Protein AF-A0A950ICZ6-F1 (afdb_monomer)

Mean predicted aligned error: 14.08 Å

Structure (mmCIF, N/CA/C/O backbone):
data_AF-A0A950ICZ6-F1
#
_entry.id   AF-A0A950ICZ6-F1
#
loop_
_atom_site.group_PDB
_atom_site.id
_atom_site.type_symbol
_atom_site.label_atom_id
_atom_site.label_alt_id
_atom_site.label_comp_id
_atom_site.label_asym_id
_atom_site.label_entity_id
_atom_site.label_seq_id
_atom_site.pdbx_PDB_ins_code
_atom_site.Cartn_x
_atom_site.Cartn_y
_atom_site.Cartn_z
_atom_site.occupancy
_atom_site.B_iso_or_equiv
_atom_site.auth_seq_id
_atom_site.auth_comp_id
_atom_site.auth_asym_id
_atom_site.auth_atom_id
_atom_site.pdbx_PDB_model_num
ATOM 1 N N . MET A 1 1 ? 61.755 -17.521 -19.109 1.00 40.50 1 MET A N 1
ATOM 2 C CA . MET A 1 1 ? 62.466 -16.240 -18.912 1.00 40.50 1 MET A CA 1
ATOM 3 C C . MET A 1 1 ? 62.214 -15.361 -20.128 1.00 40.50 1 MET A C 1
ATOM 5 O O . MET A 1 1 ? 62.047 -15.915 -21.206 1.00 40.50 1 MET A O 1
ATOM 9 N N . THR A 1 2 ? 62.224 -14.041 -19.906 1.00 27.28 2 THR A N 1
ATOM 10 C CA . THR A 1 2 ? 62.319 -12.937 -20.892 1.00 27.28 2 THR A CA 1
ATOM 11 C C . THR A 1 2 ? 61.016 -12.229 -21.332 1.00 27.28 2 THR A C 1
ATOM 13 O O . THR A 1 2 ? 60.409 -12.569 -22.336 1.00 27.28 2 THR A O 1
ATOM 16 N N . ALA A 1 3 ? 60.669 -11.211 -20.526 1.00 26.31 3 ALA A N 1
ATOM 17 C CA . ALA A 1 3 ? 60.464 -9.779 -20.836 1.00 26.31 3 ALA A CA 1
ATOM 18 C C . ALA A 1 3 ? 59.246 -9.217 -21.616 1.00 26.31 3 ALA A C 1
ATOM 20 O O . ALA A 1 3 ? 58.822 -9.707 -22.655 1.00 26.31 3 ALA A O 1
ATOM 21 N N . CYS A 1 4 ? 58.786 -8.081 -21.065 1.00 35.69 4 CYS A N 1
ATOM 22 C CA . CYS A 1 4 ? 57.786 -7.106 -21.506 1.00 35.69 4 CYS A CA 1
ATOM 23 C C . CYS A 1 4 ? 58.137 -6.313 -22.782 1.00 35.69 4 CYS A C 1
ATOM 25 O O . CYS A 1 4 ? 59.311 -6.054 -23.038 1.00 35.69 4 CYS A O 1
ATOM 27 N N . ASN A 1 5 ? 57.078 -5.840 -23.461 1.00 28.62 5 ASN A N 1
ATOM 28 C CA . ASN A 1 5 ? 56.877 -4.626 -24.295 1.00 28.62 5 ASN A CA 1
ATOM 29 C C . ASN A 1 5 ? 55.895 -5.015 -25.421 1.00 28.62 5 ASN A C 1
ATOM 31 O O . ASN A 1 5 ? 56.043 -6.071 -26.016 1.00 28.62 5 ASN A O 1
ATOM 35 N N . GLY A 1 6 ? 54.823 -4.303 -25.762 1.00 29.95 6 GLY A N 1
ATOM 36 C CA . GLY A 1 6 ? 54.557 -2.870 -25.725 1.00 29.95 6 GLY A CA 1
ATOM 37 C C . GLY A 1 6 ? 53.978 -2.524 -27.102 1.00 29.95 6 GLY A C 1
ATOM 38 O O . GLY A 1 6 ? 54.728 -2.367 -28.056 1.00 29.95 6 GLY A O 1
ATOM 39 N N . GLY A 1 7 ? 52.649 -2.487 -27.227 1.00 27.69 7 GLY A N 1
ATOM 40 C CA . GLY A 1 7 ? 51.948 -2.198 -28.482 1.00 27.69 7 GLY A CA 1
ATOM 41 C C . GLY A 1 7 ? 50.763 -1.288 -28.204 1.00 27.69 7 GLY A C 1
ATOM 42 O O . GLY A 1 7 ? 49.705 -1.751 -27.787 1.00 27.69 7 GLY A O 1
ATOM 43 N N . GLY A 1 8 ? 50.980 0.018 -28.358 1.00 32.56 8 GLY A N 1
ATOM 44 C CA . GLY A 1 8 ? 49.984 1.051 -28.107 1.00 32.56 8 GLY A CA 1
ATOM 45 C C . GLY A 1 8 ? 48.820 0.966 -29.089 1.00 32.56 8 GLY A C 1
ATOM 46 O O . GLY A 1 8 ? 48.959 1.323 -30.255 1.00 32.56 8 GLY A O 1
ATOM 47 N N . ALA A 1 9 ? 47.655 0.556 -28.594 1.00 29.97 9 ALA A N 1
ATOM 48 C CA . ALA A 1 9 ? 46.389 0.945 -29.189 1.00 29.97 9 ALA A CA 1
ATOM 49 C C . ALA A 1 9 ? 46.048 2.337 -28.645 1.00 29.97 9 ALA A C 1
ATOM 51 O O . ALA A 1 9 ? 45.923 2.529 -27.435 1.00 29.97 9 ALA A O 1
ATOM 52 N N . ALA A 1 10 ? 45.975 3.318 -29.542 1.00 28.38 10 ALA A N 1
ATOM 53 C CA . ALA A 1 10 ? 45.603 4.682 -29.213 1.00 28.38 10 ALA A CA 1
ATOM 54 C C . ALA A 1 10 ? 44.275 4.699 -28.439 1.00 28.38 10 ALA A C 1
ATOM 56 O O . ALA A 1 10 ? 43.259 4.196 -28.919 1.00 28.38 10 ALA A O 1
ATOM 57 N N . ALA A 1 11 ? 44.289 5.288 -27.242 1.00 30.59 11 ALA A N 1
ATOM 58 C CA . ALA A 1 11 ? 43.067 5.641 -26.534 1.00 30.59 11 ALA A CA 1
ATOM 59 C C . ALA A 1 11 ? 42.213 6.566 -27.427 1.00 30.59 11 ALA A C 1
ATOM 61 O O . ALA A 1 11 ? 42.781 7.404 -28.139 1.00 30.59 11 ALA A O 1
ATOM 62 N N . PRO A 1 12 ? 40.872 6.453 -27.410 1.00 31.16 12 PRO A N 1
ATOM 63 C CA . PRO A 1 12 ? 40.018 7.372 -28.147 1.00 31.16 12 PRO A CA 1
ATOM 64 C C . PRO A 1 12 ? 40.286 8.799 -27.662 1.00 31.16 12 PRO A C 1
ATOM 66 O O . PRO A 1 12 ? 40.161 9.128 -26.483 1.00 31.16 12 PRO A O 1
ATOM 69 N N . ARG A 1 13 ? 40.740 9.634 -28.594 1.00 27.34 13 ARG A N 1
ATOM 70 C CA . ARG A 1 13 ? 41.146 11.017 -28.360 1.00 27.34 13 ARG A CA 1
ATOM 71 C C . ARG A 1 13 ? 39.889 11.850 -28.081 1.00 27.34 13 ARG A C 1
ATOM 73 O O . ARG A 1 13 ? 39.030 11.961 -28.951 1.00 27.34 13 ARG A O 1
ATOM 80 N N . LEU A 1 14 ? 39.781 12.416 -26.878 1.00 28.58 14 LEU A N 1
ATOM 81 C CA . LEU A 1 14 ? 38.752 13.406 -26.534 1.00 28.58 14 LEU A CA 1
ATOM 82 C C . LEU A 1 14 ? 38.870 14.624 -27.476 1.00 28.58 14 LEU A C 1
ATOM 84 O O . LEU A 1 14 ? 40.000 15.046 -27.755 1.00 28.58 14 LEU A O 1
ATOM 88 N N . PRO A 1 15 ? 37.762 15.213 -27.970 1.00 33.41 15 PRO A N 1
ATOM 89 C CA . PRO A 1 15 ? 37.828 16.447 -28.743 1.00 33.41 15 PRO A CA 1
ATOM 90 C C . PRO A 1 15 ? 38.382 17.576 -27.871 1.00 33.41 15 PRO A C 1
ATOM 92 O O . PRO A 1 15 ? 37.931 17.787 -26.746 1.00 33.41 15 PRO A O 1
ATOM 95 N N . GLY A 1 16 ? 39.391 18.273 -28.391 1.00 29.77 16 GLY A N 1
ATOM 96 C CA . GLY A 1 16 ? 40.053 19.379 -27.710 1.00 29.77 16 GLY A CA 1
ATOM 97 C C . GLY A 1 16 ? 39.127 20.573 -27.483 1.00 29.77 16 GLY A C 1
ATOM 98 O O . GLY A 1 16 ? 38.200 20.826 -28.249 1.00 29.77 16 GLY A O 1
ATOM 99 N N . THR A 1 17 ? 39.429 21.329 -26.431 1.00 35.25 17 THR A N 1
ATOM 100 C CA . THR A 1 17 ? 38.829 22.623 -26.102 1.00 35.25 17 THR A CA 1
ATOM 101 C C . THR A 1 17 ? 39.156 23.650 -27.191 1.00 35.25 17 THR A C 1
ATOM 103 O O . THR A 1 17 ? 40.170 24.344 -27.121 1.00 35.25 17 THR A O 1
ATOM 106 N N . GLY A 1 18 ? 38.319 23.710 -28.226 1.00 30.41 18 GLY A N 1
ATOM 107 C CA . GLY A 1 18 ? 38.327 24.756 -29.243 1.00 30.41 18 GLY A CA 1
ATOM 108 C C . GLY A 1 18 ? 37.413 25.909 -28.836 1.00 30.41 18 GLY A C 1
ATOM 109 O O . GLY A 1 18 ? 36.225 25.722 -28.591 1.00 30.41 18 GLY A O 1
ATOM 110 N N . THR A 1 19 ? 37.977 27.107 -28.756 1.00 34.28 19 THR A N 1
ATOM 111 C CA . THR A 1 19 ? 37.263 28.377 -28.617 1.00 34.28 19 THR A CA 1
ATOM 112 C C . THR A 1 19 ? 36.391 28.651 -29.846 1.00 34.28 19 THR A C 1
ATOM 114 O O . THR A 1 19 ? 36.896 28.669 -30.963 1.00 34.28 19 THR A O 1
ATOM 117 N N . GLY A 1 20 ? 35.100 28.929 -29.628 1.00 36.50 20 GLY A N 1
ATOM 118 C CA . GLY A 1 20 ? 34.202 29.509 -30.636 1.00 36.50 20 GLY A CA 1
ATOM 119 C C . GLY A 1 20 ? 33.550 28.509 -31.596 1.00 36.50 20 GLY A C 1
ATOM 120 O O . GLY A 1 20 ? 33.914 28.421 -32.761 1.00 36.50 20 GLY A O 1
ATOM 121 N N . GLY A 1 21 ? 32.527 27.805 -31.124 1.00 26.53 21 GLY A N 1
ATOM 122 C CA . GLY A 1 21 ? 31.614 27.006 -31.940 1.00 26.53 21 GLY A CA 1
ATOM 123 C C . GLY A 1 21 ? 30.581 26.389 -31.012 1.00 26.53 21 GLY A C 1
ATOM 124 O O . GLY A 1 21 ? 30.960 25.868 -29.967 1.00 26.53 21 GLY A O 1
ATOM 125 N N . GLY A 1 22 ? 29.289 26.536 -31.317 1.00 30.69 22 GLY A N 1
ATOM 126 C CA . GLY A 1 22 ? 28.206 26.089 -30.440 1.00 30.69 22 GLY A CA 1
ATOM 127 C C . GLY A 1 22 ? 28.462 24.673 -29.931 1.00 30.69 22 GLY A C 1
ATOM 128 O O . GLY A 1 22 ? 28.677 23.764 -30.728 1.00 30.69 22 GLY A O 1
ATOM 129 N N . GLN A 1 23 ? 28.472 24.503 -28.607 1.00 33.72 23 GLN A N 1
ATOM 130 C CA . GLN A 1 23 ? 28.563 23.193 -27.972 1.00 33.72 23 GLN A CA 1
ATOM 131 C C . GLN A 1 23 ? 27.356 22.375 -28.448 1.00 33.72 23 GLN A C 1
ATOM 133 O O . GLN A 1 23 ? 26.246 22.510 -27.938 1.00 33.72 23 GLN A O 1
ATOM 138 N N . THR A 1 24 ? 27.532 21.564 -29.489 1.00 38.81 24 THR A N 1
ATOM 139 C CA . THR A 1 24 ? 26.578 20.515 -29.834 1.00 38.81 24 THR A CA 1
ATOM 140 C C . THR A 1 24 ? 26.679 19.487 -28.731 1.00 38.81 24 THR A C 1
ATOM 142 O O . THR A 1 24 ? 27.574 18.643 -28.746 1.00 38.81 24 THR A O 1
ATOM 145 N N . VAL A 1 25 ? 25.797 19.587 -27.740 1.00 43.31 25 VAL A N 1
ATOM 146 C CA . VAL A 1 25 ? 25.669 18.534 -26.744 1.00 43.31 25 VAL A CA 1
ATOM 147 C C . VAL A 1 25 ? 25.162 17.294 -27.475 1.00 43.31 25 VAL A C 1
ATOM 149 O O . VAL A 1 25 ? 24.008 17.227 -27.892 1.00 43.31 25 VAL A O 1
ATOM 152 N N . GLN A 1 26 ? 26.072 16.357 -27.742 1.00 50.12 26 GLN A N 1
ATOM 153 C CA . GLN A 1 26 ? 25.759 15.110 -28.425 1.00 50.12 26 GLN A CA 1
ATOM 154 C C . GLN A 1 26 ? 24.941 14.230 -27.479 1.00 50.12 26 GLN A C 1
ATOM 156 O O . GLN A 1 26 ? 25.445 13.777 -26.453 1.00 50.12 26 GLN A O 1
ATOM 161 N N . SER A 1 27 ? 23.684 13.967 -27.833 1.00 51.41 27 SER A N 1
ATOM 162 C CA . SER A 1 27 ? 22.921 12.859 -27.257 1.00 51.41 27 SER A CA 1
ATOM 163 C C . SER A 1 27 ? 23.631 11.547 -27.604 1.00 51.41 27 SER A C 1
ATOM 165 O O . SER A 1 27 ? 23.858 11.272 -28.785 1.00 51.41 27 SER A O 1
ATOM 167 N N . ALA A 1 28 ? 23.984 10.740 -26.606 1.00 52.97 28 ALA A N 1
ATOM 168 C CA . ALA A 1 28 ? 24.581 9.425 -26.820 1.00 52.97 28 ALA A CA 1
ATOM 169 C C . ALA A 1 28 ? 23.505 8.337 -26.714 1.00 52.97 28 ALA A C 1
ATOM 171 O O . ALA A 1 28 ? 22.651 8.382 -25.827 1.00 52.97 28 ALA A O 1
ATOM 172 N N . SER A 1 29 ? 23.541 7.344 -27.606 1.00 58.19 29 SER A N 1
ATOM 173 C CA . SER A 1 29 ? 22.692 6.159 -27.465 1.00 58.19 29 SER A CA 1
ATOM 174 C C . SER A 1 29 ? 23.114 5.364 -26.239 1.00 58.19 29 SER A C 1
ATOM 176 O O . SER A 1 29 ? 24.219 4.827 -26.192 1.00 58.19 29 SER A O 1
ATOM 178 N N . ALA A 1 30 ? 22.226 5.284 -25.251 1.00 61.88 30 ALA A N 1
ATOM 179 C CA . ALA A 1 30 ? 22.426 4.504 -24.046 1.00 61.88 30 ALA A CA 1
ATOM 180 C C . ALA A 1 30 ? 21.625 3.204 -24.149 1.00 61.88 30 ALA A C 1
ATOM 182 O O . ALA A 1 30 ? 20.424 3.195 -24.430 1.00 61.88 30 ALA A O 1
ATOM 183 N N . THR A 1 31 ? 22.308 2.082 -23.922 1.00 67.75 31 THR A N 1
ATOM 184 C CA . THR A 1 31 ? 21.640 0.795 -23.728 1.00 67.75 31 THR A CA 1
ATOM 185 C C . THR A 1 31 ? 21.294 0.658 -22.259 1.00 67.75 31 THR A C 1
ATOM 187 O O . THR A 1 31 ? 22.175 0.599 -21.405 1.00 67.75 31 THR A O 1
ATOM 190 N N . PHE A 1 32 ? 20.007 0.569 -21.970 1.00 69.75 32 PHE A N 1
ATOM 191 C CA . PHE A 1 32 ? 19.501 0.305 -20.639 1.00 69.75 32 PHE A CA 1
ATOM 192 C C . PHE A 1 32 ? 19.322 -1.182 -20.503 1.00 69.75 32 PHE A C 1
ATOM 194 O O . PHE A 1 32 ? 18.549 -1.789 -21.239 1.00 69.75 32 PHE A O 1
ATOM 201 N N . THR A 1 33 ? 20.029 -1.761 -19.549 1.00 74.00 33 THR A N 1
ATOM 202 C CA . THR A 1 33 ? 19.755 -3.117 -19.105 1.00 74.00 33 THR A CA 1
ATOM 203 C C . THR A 1 33 ? 19.210 -3.032 -17.705 1.00 74.00 33 THR A C 1
ATOM 205 O O . THR A 1 33 ? 19.808 -2.397 -16.840 1.00 74.00 33 THR A O 1
ATOM 208 N N . PHE A 1 34 ? 18.092 -3.695 -17.482 1.00 76.56 34 PHE A N 1
ATOM 209 C CA . PHE A 1 34 ? 17.514 -3.800 -16.163 1.00 76.56 34 PHE A CA 1
ATOM 210 C C . PHE A 1 34 ? 17.170 -5.248 -15.884 1.00 76.56 34 PHE A C 1
ATOM 212 O O . PHE A 1 34 ? 16.732 -5.993 -16.765 1.00 76.56 34 PHE A O 1
ATOM 219 N N . THR A 1 35 ? 17.427 -5.646 -14.648 1.00 77.88 35 THR A N 1
ATOM 220 C CA . THR A 1 35 ? 17.152 -6.983 -14.160 1.00 77.88 35 THR A CA 1
ATOM 221 C C . THR A 1 35 ? 16.212 -6.884 -12.980 1.00 77.88 35 THR A C 1
ATOM 223 O O . THR A 1 35 ? 16.317 -5.983 -12.149 1.00 77.88 35 THR A O 1
ATOM 226 N N . PHE A 1 36 ? 15.276 -7.817 -12.905 1.00 78.50 36 PHE A N 1
ATOM 227 C CA . PHE A 1 36 ? 14.426 -7.973 -11.734 1.00 78.50 36 PHE A CA 1
ATOM 228 C C . PHE A 1 36 ? 14.355 -9.443 -11.373 1.00 78.50 36 PHE A C 1
ATOM 230 O O . PHE A 1 36 ? 14.291 -10.290 -12.272 1.00 78.50 36 PHE A O 1
ATOM 237 N N . PRO A 1 37 ? 14.344 -9.773 -10.077 1.00 75.56 37 PRO A N 1
ATOM 238 C CA . PRO A 1 37 ? 14.190 -11.153 -9.682 1.00 75.56 37 PRO A CA 1
ATOM 239 C C . PRO A 1 37 ? 12.803 -11.661 -10.074 1.00 75.56 37 PRO A C 1
ATOM 241 O O . PRO A 1 37 ? 11.799 -10.959 -9.916 1.00 75.56 37 PRO A O 1
ATOM 244 N N . LYS A 1 38 ? 12.756 -12.886 -10.601 1.00 75.31 38 LYS A N 1
ATOM 245 C CA . LYS A 1 38 ? 11.507 -13.615 -10.798 1.00 75.31 38 LYS A CA 1
ATOM 246 C C . LYS A 1 38 ? 10.906 -13.886 -9.429 1.00 75.31 38 LYS A C 1
ATOM 248 O O . LYS A 1 38 ? 11.625 -14.206 -8.483 1.00 75.31 38 LYS A O 1
ATOM 253 N N . ASP A 1 39 ? 9.589 -13.797 -9.339 1.00 66.69 39 ASP A N 1
ATOM 254 C CA . ASP A 1 39 ? 8.880 -14.304 -8.172 1.00 66.69 39 ASP A CA 1
ATOM 255 C C . ASP A 1 39 ? 9.132 -15.822 -8.073 1.00 66.69 39 ASP A C 1
ATOM 257 O O . ASP A 1 39 ? 8.803 -16.575 -8.993 1.00 66.69 39 ASP A O 1
ATOM 261 N N . THR A 1 40 ? 9.801 -16.268 -7.006 1.00 57.22 40 THR A N 1
ATOM 262 C CA . THR A 1 40 ? 10.230 -17.667 -6.828 1.00 57.22 40 THR A CA 1
ATOM 263 C C . THR A 1 40 ? 9.158 -18.549 -6.197 1.00 57.22 40 THR A C 1
ATOM 265 O O . THR A 1 40 ? 9.396 -19.735 -5.969 1.00 57.22 40 THR A O 1
ATOM 268 N N . GLY A 1 41 ? 7.957 -18.027 -5.942 1.00 52.50 41 GLY A N 1
ATOM 269 C CA . GLY A 1 41 ? 6.870 -18.854 -5.446 1.00 52.50 41 GLY A CA 1
ATOM 270 C C . GLY A 1 41 ? 5.500 -18.211 -5.555 1.00 52.50 41 GLY A C 1
ATOM 271 O O . GLY A 1 41 ? 5.339 -17.024 -5.796 1.00 52.50 41 GLY A O 1
ATOM 272 N N . SER A 1 42 ? 4.477 -19.009 -5.274 1.00 49.03 42 SER A N 1
ATOM 273 C CA . SER A 1 42 ? 3.098 -18.574 -5.039 1.00 49.03 42 SER A CA 1
ATOM 274 C C . SER A 1 42 ? 2.945 -17.706 -3.778 1.00 49.03 42 SER A C 1
ATOM 276 O O . SER A 1 42 ? 1.880 -17.725 -3.155 1.00 49.03 42 SER A O 1
ATOM 278 N N . ALA A 1 43 ? 3.996 -16.997 -3.348 1.00 53.84 43 ALA A N 1
ATOM 279 C CA . ALA A 1 43 ? 4.055 -16.298 -2.077 1.00 53.84 43 ALA A CA 1
ATOM 280 C C . ALA A 1 43 ? 2.837 -15.380 -1.948 1.00 53.84 43 ALA A C 1
ATOM 282 O O . ALA A 1 43 ? 2.479 -14.643 -2.871 1.00 53.84 43 ALA A O 1
ATOM 283 N N . LYS A 1 44 ? 2.134 -15.490 -0.817 1.00 57.91 44 LYS A N 1
ATOM 284 C CA . LYS A 1 44 ? 0.983 -14.635 -0.500 1.00 57.91 44 LYS A CA 1
ATOM 285 C C . LYS A 1 44 ? 1.403 -13.183 -0.265 1.00 57.91 44 LYS A C 1
ATOM 287 O O . LYS A 1 44 ? 0.530 -12.332 -0.183 1.00 57.91 44 LYS A O 1
ATOM 292 N N . THR A 1 45 ? 2.703 -12.914 -0.136 1.00 66.94 45 THR A N 1
ATOM 293 C CA . THR A 1 45 ? 3.259 -11.623 0.265 1.00 66.94 45 THR A CA 1
ATOM 294 C C . THR A 1 45 ? 4.118 -10.995 -0.834 1.00 66.94 45 THR A C 1
ATOM 296 O O . THR A 1 45 ? 4.786 -11.700 -1.588 1.00 66.94 45 THR A O 1
ATOM 299 N N . ARG A 1 46 ? 4.118 -9.660 -0.909 1.00 70.69 46 ARG A N 1
ATOM 300 C CA . ARG A 1 46 ? 4.844 -8.852 -1.895 1.00 70.69 46 ARG A CA 1
ATOM 301 C C . ARG A 1 46 ? 5.711 -7.800 -1.204 1.00 70.69 46 ARG A C 1
ATOM 303 O O . ARG A 1 46 ? 5.266 -7.171 -0.249 1.00 70.69 46 ARG A O 1
ATOM 310 N N . ARG A 1 47 ? 6.938 -7.618 -1.707 1.00 70.44 47 ARG A N 1
ATOM 311 C CA . ARG A 1 47 ? 7.926 -6.622 -1.249 1.00 70.44 47 ARG A CA 1
ATOM 312 C C . ARG A 1 47 ? 8.391 -5.737 -2.429 1.00 70.44 47 ARG A C 1
ATOM 314 O O . ARG A 1 47 ? 8.411 -6.254 -3.545 1.00 70.44 47 ARG A O 1
ATOM 321 N N . PRO A 1 48 ? 8.883 -4.502 -2.196 1.00 59.47 48 PRO A N 1
ATOM 322 C CA . PRO A 1 48 ? 9.319 -3.485 -3.174 1.00 59.47 48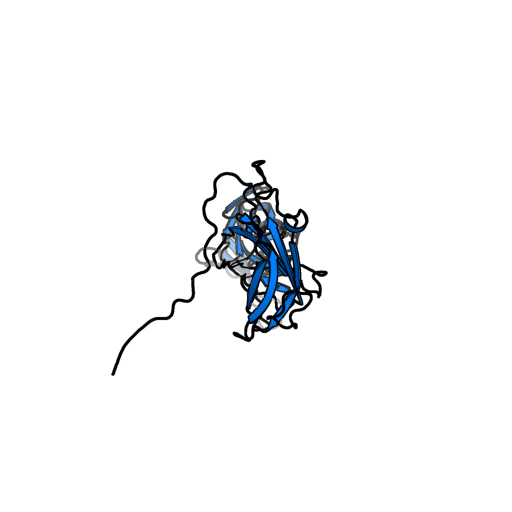 PRO A CA 1
ATOM 323 C C . PRO A 1 48 ? 10.374 -3.885 -4.207 1.00 59.47 48 PRO A C 1
ATOM 325 O O . PRO A 1 48 ? 10.827 -3.081 -5.010 1.00 59.47 48 PRO A O 1
ATOM 328 N N . LYS A 1 49 ? 10.862 -5.121 -4.175 1.00 59.66 49 LYS A N 1
ATOM 329 C CA . LYS A 1 49 ? 11.998 -5.556 -4.993 1.00 59.66 49 LYS A CA 1
ATOM 330 C C . LYS A 1 49 ? 11.612 -6.523 -6.102 1.00 59.66 49 LYS A C 1
ATOM 332 O O . LYS A 1 49 ? 12.457 -6.842 -6.931 1.00 59.66 49 LYS A O 1
ATOM 337 N N . TYR A 1 50 ? 10.368 -6.996 -6.115 1.00 65.81 50 TYR A N 1
ATOM 338 C CA . TYR A 1 50 ? 9.939 -8.072 -6.998 1.00 65.81 50 TYR A CA 1
ATOM 339 C C . TYR A 1 50 ? 8.741 -7.632 -7.827 1.00 65.81 50 TYR A C 1
ATOM 341 O O . TYR A 1 50 ? 7.749 -7.121 -7.299 1.00 65.81 50 TYR A O 1
ATOM 349 N N . ILE A 1 51 ? 8.819 -7.876 -9.133 1.00 74.31 51 ILE A N 1
ATOM 350 C CA . ILE A 1 51 ? 7.632 -7.825 -9.980 1.00 74.31 51 ILE A CA 1
ATOM 351 C C . ILE A 1 51 ? 6.712 -8.985 -9.578 1.00 74.31 51 ILE A C 1
ATOM 353 O O . ILE A 1 51 ? 7.178 -10.090 -9.301 1.00 74.31 51 ILE A O 1
ATOM 357 N N . SER A 1 52 ? 5.406 -8.734 -9.497 1.00 74.19 52 SER A N 1
ATOM 358 C CA . SER A 1 52 ? 4.438 -9.777 -9.132 1.00 74.19 52 SER A CA 1
ATOM 359 C C . SER A 1 52 ? 4.476 -10.927 -10.142 1.00 74.19 52 SER A C 1
ATOM 361 O O . SER A 1 52 ? 4.661 -10.684 -11.335 1.00 74.19 52 SER A O 1
ATOM 363 N N . SER A 1 53 ? 4.220 -12.162 -9.704 1.00 74.50 53 SER A N 1
ATOM 364 C CA . SER A 1 53 ? 3.972 -13.309 -10.597 1.00 74.50 53 SER A CA 1
ATOM 365 C C . SER A 1 53 ? 2.812 -13.084 -11.581 1.00 74.50 53 SER A C 1
ATOM 367 O O . SER A 1 53 ? 2.743 -13.746 -12.618 1.00 74.50 53 SER A O 1
ATOM 369 N N . ALA A 1 54 ? 1.926 -12.123 -11.305 1.00 78.50 54 ALA A N 1
ATOM 370 C CA . ALA A 1 54 ? 0.889 -11.686 -12.236 1.00 78.50 54 ALA A CA 1
ATOM 371 C C . ALA A 1 54 ? 1.412 -10.766 -13.358 1.00 78.50 54 ALA A C 1
ATOM 373 O O . ALA A 1 54 ? 0.678 -10.510 -14.307 1.00 78.50 54 ALA A O 1
ATOM 374 N N . THR A 1 55 ? 2.660 -10.289 -13.291 1.00 84.50 55 THR A N 1
ATOM 375 C CA . THR A 1 55 ? 3.229 -9.367 -14.285 1.00 84.50 55 THR A CA 1
ATOM 376 C C . THR A 1 55 ? 3.337 -10.033 -15.650 1.00 84.50 55 THR A C 1
ATOM 378 O O . THR A 1 55 ? 3.939 -11.099 -15.799 1.00 84.50 55 THR A O 1
ATOM 381 N N . LYS A 1 56 ? 2.780 -9.374 -16.664 1.00 86.06 56 LYS A N 1
ATOM 382 C CA . LYS A 1 56 ? 2.804 -9.809 -18.063 1.00 86.06 56 LYS A CA 1
ATOM 383 C C . LYS A 1 56 ? 3.593 -8.870 -18.961 1.00 86.06 56 LYS A C 1
ATOM 385 O O . LYS A 1 56 ? 4.223 -9.344 -19.900 1.00 86.06 56 LYS A O 1
ATOM 390 N N . SER A 1 57 ? 3.617 -7.575 -18.657 1.00 89.12 57 SER A N 1
ATOM 391 C CA . SER A 1 57 ? 4.406 -6.589 -19.400 1.00 89.12 57 SER A CA 1
ATOM 392 C C . SER A 1 57 ? 4.961 -5.492 -18.500 1.00 89.12 57 SER A C 1
ATOM 394 O O . SER A 1 57 ? 4.528 -5.318 -17.358 1.00 89.12 57 SER A O 1
ATOM 396 N N . ILE A 1 58 ? 5.957 -4.772 -19.014 1.00 89.56 58 ILE A N 1
ATOM 397 C CA . ILE A 1 58 ? 6.632 -3.674 -18.318 1.00 89.56 58 ILE A CA 1
ATOM 398 C C . ILE A 1 58 ? 6.758 -2.498 -19.274 1.00 89.56 58 ILE A C 1
ATOM 400 O O . ILE A 1 58 ? 7.156 -2.669 -20.424 1.00 89.56 58 ILE A O 1
ATOM 404 N N . SER A 1 59 ? 6.455 -1.300 -18.791 1.00 89.88 59 SER A N 1
ATOM 405 C CA . SER A 1 59 ? 6.695 -0.061 -19.521 1.00 89.88 59 SER A CA 1
ATOM 406 C C . SER A 1 59 ? 7.744 0.766 -18.801 1.00 89.88 59 SER A C 1
ATOM 408 O O . SER A 1 59 ? 7.732 0.871 -17.573 1.00 89.88 59 SER A O 1
ATOM 410 N N . LEU A 1 60 ? 8.625 1.380 -19.576 1.00 87.44 60 LEU A N 1
ATOM 411 C CA . LEU A 1 60 ? 9.653 2.275 -19.079 1.00 87.44 60 LEU A CA 1
ATOM 412 C C . LEU A 1 60 ? 9.575 3.576 -19.868 1.00 87.44 60 LEU A C 1
ATOM 414 O O . LEU A 1 60 ? 9.537 3.556 -21.097 1.00 87.44 60 LEU A O 1
ATOM 418 N N . GLN A 1 61 ? 9.524 4.680 -19.141 1.00 87.25 61 GLN A N 1
ATOM 419 C CA . GLN A 1 61 ? 9.444 6.031 -19.661 1.00 87.25 61 GLN A CA 1
ATOM 420 C C . GLN A 1 61 ? 10.632 6.832 -19.135 1.00 87.25 61 GLN A C 1
ATOM 422 O O . GLN A 1 61 ? 10.947 6.752 -17.950 1.00 87.25 61 GLN A O 1
ATOM 427 N N . VAL A 1 62 ? 11.261 7.622 -20.000 1.00 81.06 62 VAL A N 1
ATOM 428 C CA . VAL A 1 62 ? 12.331 8.549 -19.634 1.00 81.06 62 VAL A CA 1
ATOM 429 C C . VAL A 1 62 ? 11.952 9.953 -20.085 1.00 81.06 62 VAL A C 1
ATOM 431 O O . VAL A 1 62 ? 11.533 10.152 -21.227 1.00 81.06 62 VAL A O 1
ATOM 434 N N . THR A 1 63 ? 12.062 10.913 -19.172 1.00 78.19 63 THR A N 1
ATOM 435 C CA . THR A 1 63 ? 11.710 12.319 -19.388 1.00 78.19 63 THR A CA 1
ATOM 436 C C . THR A 1 63 ? 12.842 13.206 -18.883 1.00 78.19 63 THR A C 1
ATOM 438 O O . THR A 1 63 ? 13.209 13.111 -17.718 1.00 78.19 63 THR A O 1
ATOM 441 N N . ASP A 1 64 ? 13.372 14.084 -19.732 1.00 72.56 64 ASP A N 1
ATOM 442 C CA . ASP A 1 64 ? 14.385 15.074 -19.342 1.00 72.56 64 ASP A CA 1
ATOM 443 C C . ASP A 1 64 ? 13.775 16.123 -18.393 1.00 72.56 64 ASP A C 1
ATOM 445 O O . ASP A 1 64 ? 12.768 16.759 -18.724 1.00 72.56 64 ASP A O 1
ATOM 449 N N . THR A 1 65 ? 14.375 16.323 -17.215 1.00 61.47 65 THR A N 1
ATOM 450 C CA . THR A 1 65 ? 13.876 17.290 -16.219 1.00 61.47 65 THR A CA 1
ATOM 451 C C . THR A 1 65 ? 14.432 18.702 -16.380 1.00 61.47 65 THR A C 1
ATOM 453 O O . THR A 1 65 ? 13.860 19.642 -15.822 1.00 61.47 65 THR A O 1
ATOM 456 N N . LYS A 1 66 ? 15.482 18.923 -17.186 1.00 56.06 66 LYS A N 1
ATOM 457 C CA . LYS A 1 66 ? 16.091 20.257 -17.369 1.00 56.06 66 LYS A CA 1
ATOM 458 C C . LYS A 1 66 ? 15.239 21.244 -18.171 1.00 56.06 66 LYS A C 1
ATOM 460 O O . LYS A 1 66 ? 15.541 22.436 -18.173 1.00 56.06 66 LYS A O 1
ATOM 465 N N . ASN A 1 67 ? 14.121 20.806 -18.752 1.00 51.06 67 ASN A N 1
ATOM 466 C CA . ASN A 1 67 ? 13.078 21.708 -19.254 1.00 51.06 67 ASN A CA 1
ATOM 467 C C . ASN A 1 67 ? 12.216 22.346 -18.143 1.00 51.06 67 ASN A C 1
ATOM 469 O O . ASN A 1 67 ? 11.329 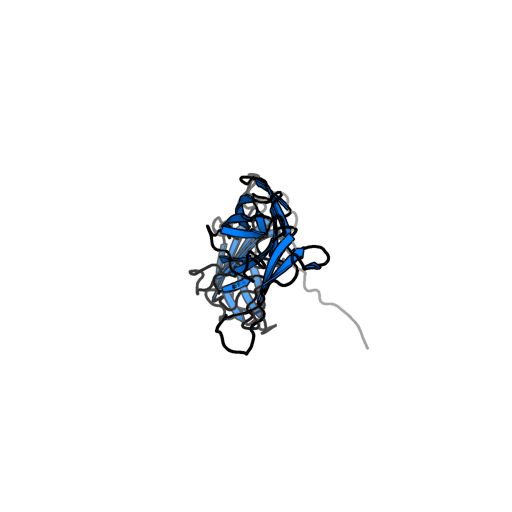23.145 -18.444 1.00 51.06 67 ASN A O 1
ATOM 473 N N . HIS A 1 68 ? 12.474 22.059 -16.861 1.00 41.06 68 HIS A N 1
ATOM 474 C CA . HIS A 1 68 ? 11.717 22.621 -15.744 1.00 41.06 68 HIS A CA 1
ATOM 475 C C . HIS A 1 68 ? 12.509 23.720 -14.999 1.00 41.06 68 HIS A C 1
ATOM 477 O O . HIS A 1 68 ? 13.094 23.486 -13.949 1.00 41.06 68 HIS A O 1
ATOM 483 N N . GLY A 1 69 ? 12.516 24.952 -15.533 1.00 41.16 69 GLY A N 1
ATOM 484 C CA . GLY A 1 69 ? 12.601 26.158 -14.683 1.00 41.16 69 GLY A CA 1
ATOM 485 C C . GLY A 1 69 ? 13.637 27.245 -15.001 1.00 41.16 69 GLY A C 1
ATOM 486 O O . GLY A 1 69 ? 13.369 28.396 -14.675 1.00 41.16 69 GLY A O 1
ATOM 487 N N . ASN A 1 70 ? 14.766 26.959 -15.664 1.00 44.47 70 ASN A N 1
ATOM 488 C CA . ASN A 1 70 ? 15.868 27.947 -15.764 1.00 44.47 70 ASN A CA 1
ATOM 489 C C . ASN A 1 70 ? 16.114 28.533 -17.169 1.00 44.47 70 ASN A C 1
ATOM 491 O O . ASN A 1 70 ? 17.129 29.194 -17.389 1.00 44.47 70 ASN A O 1
ATOM 495 N N . GLY A 1 71 ? 15.204 28.308 -18.125 1.00 44.50 71 GLY A N 1
ATOM 496 C CA . GLY A 1 71 ? 15.151 29.007 -19.424 1.00 44.50 71 GLY A CA 1
ATOM 497 C C . GLY A 1 71 ? 16.361 28.847 -20.360 1.00 44.50 71 GLY A C 1
ATOM 498 O O . GLY A 1 71 ? 16.354 29.390 -21.460 1.00 44.50 71 GLY A O 1
ATOM 499 N N . THR A 1 72 ? 17.393 28.107 -19.958 1.00 48.31 72 THR A N 1
ATOM 500 C CA . THR A 1 72 ? 18.600 27.849 -20.745 1.00 48.31 72 THR A CA 1
ATOM 501 C C . THR A 1 72 ? 18.572 26.406 -21.226 1.00 48.31 72 THR A C 1
ATOM 503 O O . THR A 1 72 ? 19.033 25.487 -20.554 1.00 48.31 72 THR A O 1
ATOM 506 N N . ASP A 1 73 ? 17.995 26.212 -22.411 1.00 49.81 73 ASP A N 1
ATOM 507 C CA . ASP A 1 73 ? 18.075 24.959 -23.156 1.00 49.81 73 ASP A CA 1
ATOM 508 C C . ASP A 1 73 ? 19.535 24.727 -23.581 1.00 49.81 73 ASP A C 1
ATOM 510 O O . ASP A 1 73 ? 19.979 25.152 -24.649 1.00 49.81 73 ASP A O 1
ATOM 514 N N . ILE A 1 74 ? 20.309 24.057 -22.723 1.00 45.72 74 ILE A N 1
ATOM 515 C CA . ILE A 1 74 ? 21.680 23.627 -23.038 1.00 45.72 74 ILE A CA 1
ATOM 516 C C . ILE A 1 74 ? 21.713 22.574 -24.165 1.00 45.72 74 ILE A C 1
ATOM 518 O O . ILE A 1 74 ? 22.790 22.210 -24.629 1.00 45.72 74 ILE A O 1
ATOM 522 N N . TYR A 1 75 ? 20.547 22.123 -24.644 1.00 50.22 75 TYR A N 1
ATOM 523 C CA . TYR A 1 75 ? 20.344 21.125 -25.687 1.00 50.22 75 TYR A CA 1
ATOM 524 C C . TYR A 1 75 ? 19.708 21.704 -26.951 1.00 50.22 75 TYR A C 1
ATOM 526 O O . TYR A 1 75 ? 19.088 20.948 -27.693 1.00 50.22 75 TYR A O 1
ATOM 534 N N . ALA A 1 76 ? 19.849 22.998 -27.263 1.00 49.59 76 ALA A N 1
ATOM 535 C CA . ALA A 1 76 ? 19.244 23.628 -28.453 1.00 49.59 76 ALA A CA 1
ATOM 536 C C . ALA A 1 76 ? 19.396 22.812 -29.765 1.00 49.59 76 ALA A C 1
ATOM 538 O O . ALA A 1 76 ? 18.526 22.868 -30.630 1.00 49.59 76 ALA A O 1
ATOM 539 N N . ASN A 1 77 ? 20.442 21.981 -29.860 1.00 49.44 77 ASN A N 1
ATOM 540 C CA . ASN A 1 77 ? 20.776 21.135 -31.008 1.00 49.44 77 ASN A CA 1
ATOM 541 C C . ASN A 1 77 ? 20.321 19.657 -30.913 1.00 49.44 77 ASN A C 1
ATOM 543 O O . ASN A 1 77 ? 20.559 18.895 -31.848 1.00 49.44 77 ASN A O 1
ATOM 547 N N . VAL A 1 78 ? 19.693 19.219 -29.815 1.00 49.44 78 VAL A N 1
ATOM 548 C CA . VAL A 1 78 ? 19.092 17.878 -29.707 1.00 49.44 78 VAL A CA 1
ATOM 549 C C . VAL A 1 78 ? 17.740 17.890 -30.436 1.00 49.44 78 VAL A C 1
ATOM 551 O O . VAL A 1 78 ? 16.910 18.759 -30.148 1.00 49.44 78 VAL A O 1
ATOM 554 N N . PRO A 1 79 ? 17.483 16.959 -31.375 1.00 51.62 79 PRO A N 1
ATOM 555 C CA . PRO A 1 79 ? 16.200 16.876 -32.067 1.00 51.62 79 PRO A CA 1
ATOM 556 C C . PRO A 1 79 ? 15.017 16.859 -31.092 1.00 51.62 79 PRO A C 1
ATOM 558 O O . PRO A 1 79 ? 15.054 16.161 -30.081 1.00 51.62 79 PRO A O 1
ATOM 561 N N . ALA A 1 80 ? 13.939 17.583 -31.403 1.00 55.78 80 ALA A N 1
ATOM 562 C CA . ALA A 1 80 ? 12.763 17.687 -30.529 1.00 55.78 80 ALA A CA 1
ATOM 563 C C . ALA A 1 80 ? 12.155 16.318 -30.158 1.00 55.78 80 ALA A C 1
ATOM 565 O O . ALA A 1 80 ? 11.676 16.138 -29.045 1.00 55.78 80 ALA A O 1
ATOM 566 N N . ALA A 1 81 ? 12.253 15.329 -31.054 1.00 48.97 81 ALA A N 1
ATOM 567 C CA . ALA A 1 81 ? 11.834 13.946 -30.807 1.00 48.97 81 ALA A CA 1
ATOM 568 C C . ALA A 1 81 ? 12.635 13.234 -29.695 1.00 48.97 81 ALA A C 1
ATOM 570 O O . ALA A 1 81 ? 12.173 12.237 -29.156 1.00 48.97 81 ALA A O 1
ATOM 571 N N . LEU A 1 82 ? 13.825 13.739 -29.361 1.00 48.69 82 LEU A N 1
ATOM 572 C CA . LEU A 1 82 ? 14.736 13.201 -28.344 1.00 48.69 82 LEU A CA 1
ATOM 573 C C . LEU A 1 82 ? 14.716 14.019 -27.046 1.00 48.69 82 LEU A C 1
ATOM 575 O O . LEU A 1 82 ? 15.068 13.496 -25.996 1.00 48.69 82 LEU A O 1
ATOM 579 N N . LYS A 1 83 ? 14.250 15.273 -27.116 1.00 51.31 83 LYS A N 1
ATOM 580 C CA . LYS A 1 83 ? 13.830 16.085 -25.958 1.00 51.31 83 LYS A CA 1
ATOM 581 C C . LYS A 1 83 ? 12.464 15.659 -25.402 1.00 51.31 83 LYS A C 1
ATOM 583 O O . LYS A 1 83 ? 12.034 16.149 -24.362 1.00 51.31 83 LYS A O 1
ATOM 588 N N . ALA A 1 84 ? 11.755 14.805 -26.136 1.00 59.06 84 ALA A N 1
ATOM 589 C CA . ALA A 1 84 ? 10.442 14.299 -25.785 1.00 59.06 84 ALA A CA 1
ATOM 590 C C . ALA A 1 84 ? 10.531 13.106 -24.826 1.00 59.06 84 ALA A C 1
ATOM 592 O O . ALA A 1 84 ? 11.551 12.425 -24.731 1.00 59.06 84 ALA A O 1
ATOM 593 N N . VAL A 1 85 ? 9.408 12.838 -24.159 1.00 68.38 85 VAL A N 1
ATOM 594 C CA . VAL A 1 85 ? 9.157 11.599 -23.424 1.00 68.38 85 VAL A CA 1
ATOM 595 C C . VAL A 1 85 ? 9.491 10.400 -24.314 1.00 68.38 85 VAL A C 1
ATOM 597 O O . VAL A 1 85 ? 8.820 10.162 -25.319 1.00 68.38 85 VAL A O 1
ATOM 600 N N . GLN A 1 86 ? 10.509 9.633 -23.937 1.00 78.44 86 GLN A N 1
ATOM 601 C CA . GLN A 1 86 ? 10.828 8.372 -24.593 1.00 78.44 86 GLN A CA 1
ATOM 602 C C . GLN A 1 86 ? 10.169 7.235 -23.828 1.00 78.44 86 GLN A C 1
ATOM 604 O O . GLN A 1 86 ? 10.202 7.213 -22.600 1.00 78.44 86 GLN A O 1
ATOM 609 N N . PHE A 1 87 ? 9.575 6.282 -24.542 1.00 82.62 87 PHE A N 1
ATOM 610 C CA . PHE A 1 87 ? 8.935 5.129 -23.923 1.00 82.62 87 PHE A CA 1
ATOM 611 C C . PHE A 1 87 ? 9.311 3.837 -24.639 1.00 82.62 87 PHE A C 1
ATOM 613 O O . PHE A 1 87 ? 9.500 3.798 -25.853 1.00 82.62 87 PHE A O 1
ATOM 620 N N . VAL A 1 88 ? 9.382 2.760 -23.870 1.00 84.19 88 VAL A N 1
ATOM 621 C CA . VAL A 1 88 ? 9.473 1.396 -24.379 1.00 84.19 88 VAL A CA 1
ATOM 622 C C . VAL A 1 88 ? 8.452 0.547 -23.641 1.00 84.19 88 VAL A C 1
ATOM 624 O O . VAL A 1 88 ? 8.210 0.721 -22.442 1.00 84.19 88 VAL A O 1
ATOM 627 N N . ASN A 1 89 ? 7.851 -0.381 -24.370 1.00 87.44 89 ASN A N 1
ATO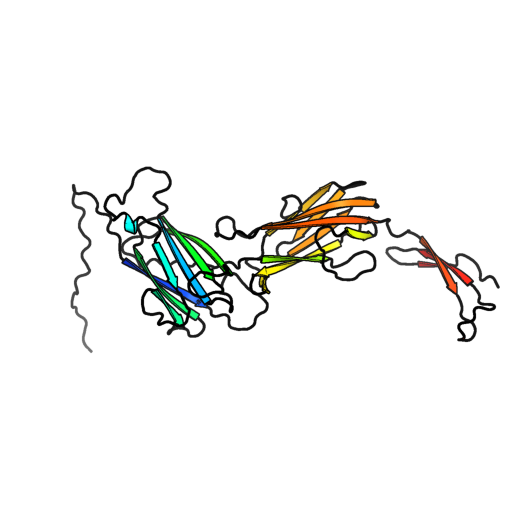M 628 C CA . ASN A 1 89 ? 6.894 -1.326 -23.831 1.00 87.44 89 ASN A CA 1
ATOM 629 C C . ASN A 1 89 ? 7.382 -2.743 -24.112 1.00 87.44 89 ASN A C 1
ATOM 631 O O . ASN A 1 89 ? 7.406 -3.201 -25.254 1.00 87.44 89 ASN A O 1
ATOM 635 N N . PHE A 1 90 ? 7.764 -3.436 -23.050 1.00 89.31 90 PHE A N 1
ATOM 636 C CA . PHE A 1 90 ? 8.106 -4.845 -23.080 1.00 89.31 90 PHE A CA 1
ATOM 637 C C . PHE A 1 90 ? 6.813 -5.644 -23.045 1.00 89.31 90 PHE A C 1
ATOM 639 O O . PHE A 1 90 ? 6.342 -6.048 -21.982 1.00 89.31 90 PHE A O 1
ATOM 646 N N . ALA A 1 91 ? 6.223 -5.828 -24.228 1.00 85.50 91 ALA A N 1
ATOM 647 C CA . ALA A 1 91 ? 4.869 -6.347 -24.388 1.00 85.50 91 ALA A CA 1
ATOM 648 C C . ALA A 1 91 ? 4.649 -7.743 -23.777 1.00 85.50 91 ALA A C 1
ATOM 650 O O . ALA A 1 91 ? 3.510 -8.076 -23.454 1.00 85.50 91 ALA A O 1
ATOM 651 N N . ASN A 1 92 ? 5.718 -8.530 -23.616 1.00 83.81 92 ASN A N 1
ATOM 652 C CA . ASN A 1 92 ? 5.757 -9.772 -22.849 1.00 83.81 92 ASN A CA 1
ATOM 653 C C . ASN A 1 92 ? 7.149 -9.984 -22.214 1.00 83.81 92 ASN A C 1
ATOM 655 O O . ASN A 1 92 ? 8.119 -9.318 -22.583 1.00 83.81 92 ASN A O 1
ATOM 659 N N . LEU A 1 93 ? 7.250 -10.941 -21.286 1.00 85.81 93 LEU A N 1
ATOM 660 C CA . LEU A 1 93 ? 8.494 -11.307 -20.585 1.00 85.81 93 LEU A CA 1
ATOM 661 C C . LEU A 1 93 ? 9.156 -12.588 -21.138 1.00 85.81 93 LEU A C 1
ATOM 663 O O . LEU A 1 93 ? 9.826 -13.316 -20.404 1.00 85.81 93 LEU A O 1
ATOM 667 N N . THR A 1 94 ? 8.924 -12.906 -22.416 1.00 88.75 94 THR A N 1
ATOM 668 C CA . THR A 1 94 ? 9.352 -14.171 -23.054 1.00 88.75 94 THR A CA 1
ATOM 669 C C . THR A 1 94 ? 10.284 -13.993 -24.257 1.00 88.75 94 THR A C 1
ATOM 671 O O . THR A 1 94 ? 10.646 -14.973 -24.901 1.00 88.75 94 THR A O 1
ATOM 674 N N . GLY A 1 95 ? 10.668 -12.759 -24.577 1.00 87.06 95 GLY A N 1
ATOM 675 C CA . GLY A 1 95 ? 11.574 -12.432 -25.677 1.00 87.06 95 GLY A CA 1
ATOM 676 C C . GLY A 1 95 ? 13.049 -12.723 -25.380 1.00 87.06 95 GLY A C 1
ATOM 677 O O . GLY A 1 95 ? 13.414 -13.246 -24.327 1.00 87.06 95 GLY A O 1
ATOM 678 N N . ASN A 1 96 ? 13.924 -12.359 -26.320 1.00 88.12 96 ASN A N 1
ATOM 679 C CA . ASN A 1 96 ? 15.369 -12.462 -26.151 1.00 88.12 96 ASN A CA 1
ATOM 680 C C . ASN A 1 96 ? 15.896 -11.207 -25.428 1.00 88.12 96 ASN A C 1
ATOM 682 O O . ASN A 1 96 ? 15.922 -10.130 -26.024 1.00 88.12 96 ASN A O 1
ATOM 686 N N . PRO A 1 97 ? 16.382 -11.320 -24.181 1.00 87.19 97 PRO A N 1
ATOM 687 C CA . PRO A 1 97 ? 16.776 -10.175 -23.358 1.00 87.19 97 PRO A CA 1
ATOM 688 C C . PRO A 1 97 ? 18.082 -9.501 -23.802 1.00 87.19 97 PRO A C 1
ATOM 690 O O . PRO A 1 97 ? 18.559 -8.601 -23.122 1.00 87.19 97 PRO A O 1
ATOM 693 N N . ASN A 1 98 ? 18.710 -9.958 -24.889 1.00 84.44 98 ASN A N 1
ATOM 694 C CA . ASN A 1 98 ? 19.862 -9.296 -25.502 1.00 84.44 98 ASN A CA 1
ATOM 695 C C . ASN A 1 98 ? 19.468 -8.445 -26.723 1.00 84.44 98 ASN A C 1
ATOM 697 O O . ASN A 1 98 ? 20.331 -7.802 -27.316 1.00 84.44 98 ASN A O 1
ATOM 701 N N . ILE A 1 99 ? 18.185 -8.439 -27.105 1.00 83.75 99 ILE A N 1
ATOM 702 C CA . ILE A 1 99 ? 17.653 -7.616 -28.192 1.00 83.75 99 ILE A CA 1
ATOM 703 C C . ILE A 1 99 ? 16.969 -6.380 -27.584 1.00 83.75 99 ILE A C 1
ATOM 705 O O . ILE A 1 99 ? 16.079 -6.533 -26.744 1.00 83.75 99 ILE A O 1
ATOM 709 N N . PRO A 1 100 ? 17.335 -5.153 -28.000 1.00 84.00 100 PRO A N 1
ATOM 710 C CA . PRO A 1 100 ? 16.631 -3.944 -27.584 1.00 84.00 100 PRO A CA 1
ATOM 711 C C . PRO A 1 100 ? 15.118 -4.006 -27.847 1.00 84.00 100 PRO A C 1
ATOM 713 O O . PRO A 1 100 ? 14.676 -4.435 -28.910 1.00 84.00 100 PRO A O 1
ATOM 716 N N . GLY A 1 101 ? 14.324 -3.566 -26.871 1.00 83.31 101 GLY A N 1
ATOM 717 C CA . GLY A 1 101 ? 12.861 -3.628 -26.883 1.00 83.31 101 GLY A CA 1
ATOM 718 C C . GLY A 1 101 ? 12.276 -4.967 -26.419 1.00 83.31 101 GLY A C 1
ATOM 719 O O . GLY A 1 101 ? 11.057 -5.113 -26.389 1.00 83.31 101 GLY A O 1
ATOM 720 N N . GLN A 1 102 ? 13.109 -5.944 -26.043 1.00 88.88 102 GLN A N 1
ATOM 721 C CA . GLN A 1 102 ? 12.659 -7.258 -25.581 1.00 88.88 102 GLN A CA 1
ATOM 722 C C . GLN A 1 102 ? 13.050 -7.540 -24.129 1.00 88.88 102 GLN A C 1
ATOM 724 O O . GLN A 1 102 ? 14.037 -7.025 -23.597 1.00 88.88 102 GLN A O 1
ATOM 729 N N . CYS A 1 103 ? 12.240 -8.380 -23.486 1.00 89.31 103 CYS A N 1
ATOM 730 C CA . CYS A 1 103 ? 12.459 -8.849 -22.129 1.00 89.31 103 CYS A CA 1
ATOM 731 C C . CYS A 1 103 ? 12.333 -10.364 -22.051 1.00 89.31 103 CYS A C 1
ATOM 733 O O . CYS A 1 103 ? 11.432 -10.926 -22.667 1.00 89.31 103 CYS A O 1
ATOM 735 N N . GLY A 1 104 ? 13.187 -11.011 -21.266 1.00 89.56 104 GLY A N 1
ATOM 736 C CA . GLY A 1 104 ? 13.195 -12.460 -21.115 1.00 89.56 104 GLY A CA 1
ATOM 737 C C . GLY A 1 104 ? 13.944 -12.929 -19.877 1.00 89.56 104 GLY A C 1
ATOM 738 O O . GLY A 1 104 ? 14.334 -12.133 -19.027 1.00 89.56 104 GLY A O 1
ATOM 739 N N . SER A 1 105 ? 14.150 -14.241 -19.766 1.00 89.69 105 SER A N 1
ATOM 740 C CA . SER A 1 105 ? 14.955 -14.820 -18.679 1.00 89.69 105 SER A CA 1
ATOM 741 C C . SER A 1 105 ? 16.409 -14.380 -18.797 1.00 89.69 105 SER A C 1
ATOM 743 O O . SER A 1 105 ? 16.999 -14.553 -19.859 1.00 89.69 105 SER A O 1
ATOM 745 N N . ASP A 1 106 ? 16.993 -13.853 -17.721 1.00 89.75 106 ASP A N 1
ATOM 746 C CA . ASP A 1 106 ? 18.384 -13.402 -17.724 1.00 89.75 106 ASP A CA 1
ATOM 747 C C . ASP A 1 106 ? 19.338 -14.593 -17.966 1.00 89.75 106 ASP A C 1
ATOM 749 O O . ASP A 1 106 ? 19.359 -15.530 -17.162 1.00 89.75 106 ASP A O 1
ATOM 753 N N . PRO A 1 107 ? 20.144 -14.582 -19.047 1.00 87.19 107 PRO A N 1
ATOM 754 C CA . PRO A 1 107 ? 21.078 -15.663 -19.357 1.00 87.19 107 PRO A CA 1
ATOM 755 C C . PRO A 1 107 ? 22.173 -15.848 -18.304 1.00 87.19 107 PRO A C 1
ATOM 757 O O . PRO A 1 107 ? 22.736 -16.933 -18.199 1.00 87.19 107 PRO A O 1
ATOM 760 N N . SER A 1 108 ? 22.493 -14.799 -17.542 1.00 88.38 108 SER A N 1
ATOM 761 C CA . SER A 1 108 ? 23.524 -14.845 -16.502 1.00 88.38 108 SER A CA 1
ATOM 762 C C . SER A 1 108 ? 22.978 -15.252 -15.131 1.00 88.38 108 SER A C 1
ATOM 764 O O . SER A 1 108 ? 23.737 -15.677 -14.262 1.00 88.38 108 SER A O 1
ATOM 766 N N . ASN A 1 109 ? 21.658 -15.163 -14.944 1.00 86.56 109 ASN A N 1
ATOM 767 C CA . ASN A 1 109 ? 20.963 -15.554 -13.727 1.00 86.56 109 ASN A CA 1
ATOM 768 C C . ASN A 1 109 ? 19.513 -15.939 -14.047 1.00 86.56 109 ASN A C 1
ATOM 770 O O . ASN A 1 109 ? 18.616 -15.100 -14.035 1.00 86.56 109 ASN A O 1
ATOM 774 N N . ALA A 1 110 ? 19.252 -17.229 -14.267 1.00 84.12 110 ALA A N 1
ATOM 775 C CA . ALA A 1 110 ? 17.921 -17.713 -14.640 1.00 84.12 110 ALA A CA 1
ATOM 776 C C . ALA A 1 110 ? 16.814 -17.402 -13.606 1.00 84.12 110 ALA A C 1
ATOM 778 O O . ALA A 1 110 ? 15.630 -17.474 -13.952 1.00 84.12 110 ALA A O 1
ATOM 779 N N . GLY A 1 111 ? 17.180 -17.040 -12.369 1.00 81.31 111 GLY A N 1
ATOM 780 C CA . GLY A 1 111 ? 16.272 -16.560 -11.325 1.00 81.31 111 GLY A CA 1
ATOM 781 C C . GLY A 1 111 ? 15.767 -15.131 -11.537 1.00 81.31 111 GLY A C 1
ATOM 782 O O . GLY A 1 111 ? 14.870 -14.707 -10.820 1.00 81.31 111 GLY A O 1
ATOM 783 N N . ASN A 1 112 ? 16.278 -14.407 -12.534 1.00 84.88 112 ASN A N 1
ATOM 784 C CA . ASN A 1 112 ? 15.883 -13.044 -12.869 1.00 84.88 112 ASN A CA 1
ATOM 785 C C . ASN A 1 112 ? 15.293 -12.971 -14.285 1.00 84.88 112 ASN A C 1
ATOM 787 O O . ASN A 1 112 ? 15.564 -13.807 -15.154 1.00 84.88 112 ASN A O 1
ATOM 791 N N . PHE A 1 113 ? 14.489 -11.946 -14.537 1.00 85.88 113 PHE A N 1
ATOM 792 C CA . PHE A 1 113 ? 14.297 -11.443 -15.890 1.00 85.88 113 PHE A CA 1
ATOM 793 C C . PHE A 1 113 ? 15.322 -10.346 -16.167 1.00 85.88 113 PHE A C 1
ATOM 795 O O . PHE A 1 113 ? 15.738 -9.626 -15.259 1.00 85.88 113 PHE A O 1
ATOM 802 N N . LYS A 1 114 ? 15.681 -10.207 -17.437 1.00 88.94 114 LYS A N 1
ATOM 803 C CA . LYS A 1 114 ? 16.468 -9.110 -17.984 1.00 88.94 114 LYS A CA 1
ATOM 804 C C . LYS A 1 114 ? 15.661 -8.491 -19.114 1.00 88.94 114 LYS A C 1
ATOM 806 O O . LYS A 1 114 ? 15.145 -9.220 -19.960 1.00 88.94 114 LYS A O 1
ATOM 811 N N . CYS A 1 115 ? 15.583 -7.171 -19.165 1.00 87.94 115 CYS A N 1
ATOM 812 C CA . CYS A 1 115 ? 15.145 -6.496 -20.375 1.00 87.94 115 CYS A CA 1
ATOM 813 C C . CYS A 1 115 ? 16.157 -5.450 -20.813 1.00 87.94 115 CYS A C 1
ATOM 815 O O . CYS A 1 115 ? 16.889 -4.875 -20.000 1.00 87.94 115 CYS A O 1
ATOM 817 N N . THR A 1 116 ? 16.174 -5.210 -22.119 1.00 86.50 116 THR A N 1
ATOM 818 C CA . THR A 1 116 ? 17.094 -4.269 -22.741 1.00 86.50 116 THR A CA 1
ATOM 819 C C . THR A 1 116 ? 16.314 -3.234 -23.535 1.00 86.50 116 THR A C 1
ATOM 821 O O . THR A 1 116 ? 15.510 -3.587 -24.390 1.00 86.50 116 THR A O 1
ATOM 824 N N . ALA A 1 117 ? 16.546 -1.953 -23.266 1.00 83.62 117 ALA A N 1
ATOM 825 C CA . ALA A 1 117 ? 16.002 -0.828 -24.023 1.00 83.62 117 ALA A CA 1
ATOM 826 C C . ALA A 1 117 ? 17.130 0.027 -24.597 1.00 83.62 117 ALA A C 1
ATOM 828 O O . ALA A 1 117 ? 18.243 0.046 -24.074 1.00 83.62 117 ALA A O 1
ATOM 829 N N . LEU A 1 118 ? 16.819 0.763 -25.657 1.00 75.25 118 LEU A N 1
ATOM 830 C CA . LEU A 1 118 ? 17.659 1.842 -26.153 1.00 75.25 118 LEU A CA 1
ATOM 831 C C . LEU A 1 118 ? 16.904 3.145 -25.939 1.00 75.25 118 LEU A C 1
ATOM 833 O O . LEU A 1 118 ? 15.816 3.313 -26.486 1.00 75.25 118 LEU A O 1
ATOM 837 N N . PHE A 1 119 ? 17.498 4.049 -25.170 1.00 73.38 119 PHE A N 1
ATOM 838 C CA . PHE A 1 119 ? 17.062 5.438 -25.115 1.00 73.38 119 PHE A CA 1
ATOM 839 C C . PHE A 1 119 ? 18.244 6.344 -25.403 1.00 73.38 119 PHE A C 1
ATOM 841 O O . PHE A 1 119 ? 19.404 5.984 -25.187 1.00 73.38 119 PHE A O 1
ATOM 848 N N . LEU A 1 120 ? 17.950 7.540 -25.886 1.00 68.44 120 LEU A N 1
ATOM 849 C CA . LEU A 1 120 ? 18.934 8.605 -25.896 1.00 68.44 120 LEU A CA 1
ATOM 850 C C . LEU A 1 120 ? 18.781 9.375 -24.592 1.00 68.44 120 LEU A C 1
ATOM 852 O O . LEU A 1 120 ? 17.792 10.075 -24.416 1.00 68.44 120 LEU A O 1
ATOM 856 N N . LEU A 1 121 ? 19.730 9.230 -23.674 1.00 67.81 121 LEU A N 1
ATOM 857 C CA . LEU A 1 121 ? 19.721 10.041 -22.463 1.00 67.81 121 LEU A CA 1
ATOM 858 C C . LEU A 1 121 ? 20.358 11.402 -22.748 1.00 67.81 121 LEU A C 1
ATOM 860 O O . LEU A 1 121 ? 21.513 11.433 -23.197 1.00 67.81 121 LEU A O 1
ATOM 864 N N . PRO A 1 122 ? 19.655 12.520 -22.507 1.00 65.06 122 PRO A N 1
ATOM 865 C CA . PRO A 1 122 ? 20.329 13.797 -22.367 1.00 65.06 122 PRO A CA 1
ATOM 866 C C . PRO A 1 122 ? 21.264 13.763 -21.148 1.00 65.06 122 PRO A C 1
ATOM 868 O O . PRO A 1 122 ? 21.201 12.889 -20.291 1.00 65.06 122 PRO A O 1
ATOM 871 N N . VAL A 1 123 ? 22.221 14.687 -21.099 1.00 69.12 123 VAL A N 1
ATOM 872 C CA . VAL A 1 123 ? 23.132 14.800 -19.951 1.00 69.12 123 VAL A CA 1
ATOM 873 C C . VAL A 1 123 ? 22.401 15.512 -18.793 1.00 69.12 123 VAL A C 1
ATOM 875 O O . VAL A 1 123 ? 21.570 16.398 -18.986 1.00 69.12 123 VAL A O 1
ATOM 878 N N . GLY A 1 124 ? 22.733 15.219 -17.545 1.00 69.69 124 GLY A N 1
ATOM 879 C CA . GLY A 1 124 ? 22.062 15.819 -16.391 1.00 69.69 124 GLY A CA 1
ATOM 880 C C . GLY A 1 124 ? 20.840 15.030 -15.942 1.00 69.69 124 GLY A C 1
ATOM 881 O O . GLY A 1 124 ? 20.861 13.810 -16.006 1.00 69.69 124 GLY A O 1
ATOM 882 N N . ASP A 1 125 ? 19.847 15.722 -15.390 1.00 76.25 125 ASP A N 1
ATOM 883 C CA . ASP A 1 125 ? 18.800 15.073 -14.608 1.00 76.25 125 ASP A CA 1
ATOM 884 C C . ASP A 1 125 ? 17.648 14.573 -15.490 1.00 76.25 125 ASP A C 1
ATOM 886 O O . ASP A 1 125 ? 16.982 15.341 -16.189 1.00 76.25 125 ASP A O 1
ATOM 890 N N . ASP A 1 126 ? 17.373 13.280 -15.391 1.00 76.31 126 ASP A N 1
ATOM 891 C CA . ASP A 1 126 ? 16.344 12.556 -16.122 1.00 76.31 126 ASP A CA 1
ATOM 892 C C . ASP A 1 126 ? 15.392 11.881 -15.139 1.00 76.31 126 ASP A C 1
ATOM 894 O O . ASP A 1 126 ? 15.818 11.172 -14.228 1.00 76.31 126 ASP A O 1
ATOM 898 N N . THR A 1 127 ? 14.088 12.030 -15.335 1.00 81.44 127 THR A N 1
ATOM 899 C CA . THR A 1 127 ? 13.089 11.245 -14.616 1.00 81.44 127 THR A CA 1
ATOM 900 C C . THR A 1 127 ? 12.797 9.958 -15.370 1.00 81.44 127 THR A C 1
ATOM 902 O O . THR A 1 127 ? 12.328 9.967 -16.509 1.00 81.44 127 THR A O 1
ATOM 905 N N . ILE A 1 128 ? 13.026 8.838 -14.695 1.00 82.44 128 ILE A N 1
ATOM 906 C CA . ILE A 1 128 ? 12.682 7.501 -15.150 1.00 82.44 128 ILE A CA 1
ATOM 907 C C . ILE A 1 128 ? 11.426 7.043 -14.411 1.00 82.44 128 ILE A C 1
ATOM 909 O O . ILE A 1 128 ? 11.428 6.938 -13.187 1.00 82.44 128 ILE A O 1
ATOM 913 N N . THR A 1 129 ? 10.376 6.711 -15.158 1.00 86.56 129 THR A N 1
ATOM 914 C CA . THR A 1 129 ? 9.161 6.082 -14.630 1.00 86.56 129 THR A CA 1
ATOM 915 C C . THR A 1 129 ? 9.066 4.657 -15.156 1.00 86.56 129 THR A C 1
ATOM 917 O O . THR A 1 129 ? 9.057 4.426 -16.365 1.00 86.56 129 THR A O 1
ATOM 920 N N . MET A 1 130 ? 8.980 3.685 -14.253 1.00 87.62 130 MET A N 1
ATOM 921 C CA . MET A 1 130 ? 8.855 2.270 -14.588 1.00 87.62 130 MET A CA 1
ATOM 922 C C . MET A 1 130 ? 7.561 1.713 -14.004 1.00 87.62 130 MET A C 1
ATOM 924 O O . MET A 1 130 ? 7.264 1.933 -12.833 1.00 87.62 130 MET A O 1
ATOM 928 N N . LYS A 1 131 ? 6.802 0.971 -14.816 1.00 88.44 131 LYS A N 1
ATOM 929 C CA . LYS A 1 131 ? 5.534 0.348 -14.414 1.00 88.44 131 LYS A CA 1
ATOM 930 C C . LYS A 1 131 ? 5.489 -1.108 -14.854 1.00 88.44 131 LYS A C 1
ATOM 932 O O . LYS A 1 131 ? 5.956 -1.452 -15.940 1.00 88.44 131 LYS A O 1
ATOM 937 N N . SER A 1 132 ? 4.884 -1.952 -14.028 1.00 88.38 132 SER A N 1
ATOM 938 C CA . SER A 1 132 ? 4.573 -3.349 -14.350 1.00 88.38 132 SER A CA 1
ATOM 939 C C . SER A 1 132 ? 3.065 -3.544 -14.454 1.00 88.38 132 SER A C 1
ATOM 941 O O . SER A 1 132 ? 2.312 -2.921 -13.703 1.00 88.38 132 SER A O 1
ATOM 943 N N . TRP A 1 133 ? 2.636 -4.416 -15.362 1.00 87.81 133 TRP A N 1
ATOM 944 C CA . TRP A 1 133 ? 1.233 -4.575 -15.738 1.00 87.81 133 TRP A CA 1
ATOM 945 C C . TRP A 1 133 ? 0.796 -6.037 -15.689 1.00 87.81 133 TRP A C 1
ATOM 947 O O . TRP A 1 133 ? 1.582 -6.930 -16.014 1.00 87.81 133 TRP A O 1
ATOM 957 N N . ASP A 1 134 ? -0.464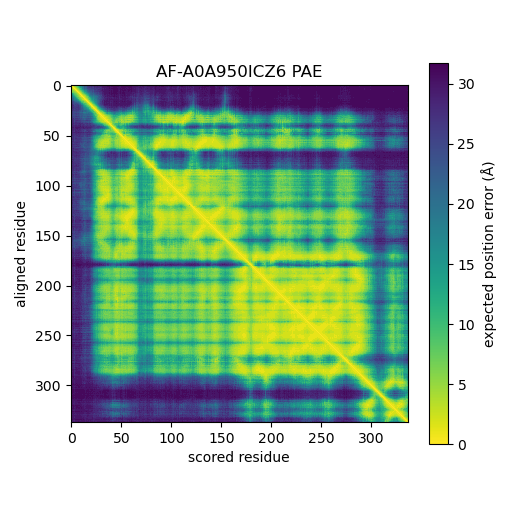 -6.283 -15.334 1.00 86.38 134 ASP A N 1
ATOM 958 C CA . ASP A 1 134 ? -1.078 -7.624 -15.313 1.00 86.38 134 ASP A CA 1
ATOM 959 C C . ASP A 1 134 ? -1.510 -8.150 -16.694 1.00 86.38 134 ASP A C 1
ATOM 961 O O . ASP A 1 134 ? -1.830 -9.330 -16.842 1.00 86.38 134 ASP A O 1
ATOM 965 N N . ALA A 1 135 ? -1.483 -7.296 -17.718 1.00 87.75 135 ALA A N 1
ATOM 966 C CA . ALA A 1 135 ? -1.803 -7.633 -19.100 1.00 87.75 135 ALA A CA 1
ATOM 967 C C . ALA A 1 135 ? -0.600 -7.412 -20.022 1.00 87.75 135 ALA A C 1
ATOM 969 O O . ALA A 1 135 ? 0.333 -6.671 -19.703 1.00 87.75 135 ALA A O 1
ATOM 970 N N . ASN A 1 136 ? -0.617 -8.060 -21.187 1.00 88.94 136 ASN A N 1
ATOM 971 C CA . ASN A 1 136 ? 0.388 -7.829 -22.221 1.00 88.94 136 ASN A CA 1
ATOM 972 C C . ASN A 1 136 ? 0.258 -6.409 -22.796 1.00 88.94 136 ASN A C 1
ATOM 974 O O . ASN A 1 136 ? -0.834 -5.843 -22.876 1.00 88.94 136 ASN A O 1
ATOM 978 N N . GLY A 1 137 ? 1.383 -5.844 -23.230 1.00 85.88 137 GLY A N 1
ATOM 979 C CA . GLY A 1 137 ? 1.402 -4.563 -23.936 1.00 85.88 137 GLY A CA 1
ATOM 980 C C . GLY A 1 137 ? 0.984 -3.340 -23.113 1.00 85.88 137 GLY A C 1
ATOM 981 O O . GLY A 1 137 ? 0.572 -2.358 -23.717 1.00 85.88 137 GLY A O 1
ATOM 982 N N . ALA A 1 138 ? 1.127 -3.344 -21.786 1.00 86.06 138 ALA A N 1
ATOM 983 C CA . ALA A 1 138 ? 0.855 -2.190 -20.917 1.00 86.06 138 ALA A CA 1
ATOM 984 C C . ALA A 1 138 ? -0.583 -1.628 -21.013 1.00 86.06 138 ALA A C 1
ATOM 986 O O . ALA A 1 138 ? -0.791 -0.419 -20.979 1.00 86.06 138 ALA A O 1
ATOM 987 N N . THR A 1 139 ? -1.580 -2.506 -21.163 1.00 84.12 139 THR A N 1
ATOM 988 C CA . THR A 1 139 ? -3.003 -2.135 -21.343 1.00 84.12 139 THR A CA 1
ATOM 989 C C . THR A 1 139 ? -3.910 -2.502 -20.160 1.00 84.12 139 THR A C 1
ATOM 991 O O . THR A 1 139 ? -5.108 -2.233 -20.206 1.00 84.12 139 THR A O 1
ATOM 994 N N . GLY A 1 140 ? -3.360 -3.136 -19.119 1.00 83.75 140 GLY A N 1
ATOM 995 C CA . GLY A 1 140 ? -4.102 -3.662 -17.967 1.00 83.75 140 GLY A CA 1
ATOM 996 C C . GLY A 1 140 ? -3.994 -2.793 -16.716 1.00 83.75 140 GLY A C 1
ATOM 997 O O . GLY A 1 140 ? -3.866 -1.575 -16.793 1.00 83.75 140 GLY A O 1
ATOM 998 N N . ASN A 1 141 ? -4.006 -3.426 -15.547 1.00 85.12 141 ASN A N 1
ATOM 999 C CA . ASN A 1 141 ? -3.776 -2.742 -14.284 1.00 85.12 141 ASN A CA 1
ATOM 1000 C C . ASN A 1 141 ? -2.287 -2.623 -13.964 1.00 85.12 141 ASN A C 1
ATOM 1002 O O . ASN A 1 141 ? -1.513 -3.564 -14.162 1.00 85.12 141 ASN A O 1
ATOM 1006 N N . ILE A 1 142 ? -1.906 -1.491 -13.371 1.00 85.62 142 ILE A N 1
ATOM 1007 C CA . ILE A 1 142 ? -0.559 -1.279 -12.841 1.00 85.62 142 ILE A CA 1
ATOM 1008 C C . ILE A 1 142 ? -0.410 -2.073 -11.543 1.00 85.62 142 ILE A C 1
ATOM 1010 O O . ILE A 1 142 ? -1.072 -1.789 -10.543 1.00 85.62 142 ILE A O 1
ATOM 1014 N N . LEU A 1 143 ? 0.495 -3.049 -11.552 1.00 83.56 143 LEU A N 1
ATOM 1015 C CA . LEU A 1 143 ? 0.813 -3.890 -10.400 1.00 83.56 143 LEU A CA 1
ATOM 1016 C C . LEU A 1 143 ? 1.901 -3.284 -9.514 1.00 83.56 143 LEU A C 1
ATOM 1018 O O . LEU A 1 143 ? 1.911 -3.527 -8.311 1.00 83.56 143 LEU A O 1
ATOM 1022 N N . SER A 1 144 ? 2.843 -2.565 -10.112 1.00 84.50 144 SER A N 1
ATOM 1023 C CA . SER A 1 144 ? 3.911 -1.830 -9.431 1.00 84.50 144 SER A CA 1
ATOM 1024 C C . SER A 1 144 ? 4.335 -0.649 -10.269 1.00 84.50 144 SER A C 1
ATOM 1026 O O . SER A 1 144 ? 4.329 -0.745 -11.499 1.00 84.50 144 SER A O 1
ATOM 1028 N N . GLU A 1 145 ? 4.784 0.395 -9.592 1.00 86.50 145 GLU A N 1
ATOM 1029 C CA . GLU A 1 145 ? 5.305 1.607 -10.198 1.00 86.50 145 GLU A CA 1
ATOM 1030 C C . GLU A 1 145 ? 6.458 2.156 -9.357 1.00 86.50 145 GLU A C 1
ATOM 1032 O O . GLU A 1 145 ? 6.527 1.920 -8.152 1.00 86.50 145 GLU A O 1
ATOM 1037 N N . ASN A 1 146 ? 7.387 2.837 -10.020 1.00 84.12 146 ASN A N 1
ATOM 1038 C CA . ASN A 1 146 ? 8.260 3.801 -9.374 1.00 84.12 146 ASN A CA 1
ATOM 1039 C C . ASN A 1 146 ? 8.617 4.921 -10.359 1.00 84.12 146 ASN A C 1
ATOM 1041 O O . ASN A 1 146 ? 8.733 4.690 -11.569 1.00 84.12 146 ASN A O 1
ATOM 1045 N N . GLN A 1 147 ? 8.861 6.109 -9.823 1.00 85.88 147 GLN A N 1
ATOM 1046 C CA . GLN A 1 147 ? 9.423 7.255 -10.508 1.00 85.88 147 GLN A CA 1
ATOM 1047 C C . GLN A 1 147 ? 10.680 7.707 -9.759 1.00 85.88 147 GLN A C 1
ATOM 1049 O O . GLN A 1 147 ? 10.637 7.987 -8.567 1.00 85.88 147 GLN A O 1
ATOM 1054 N N . THR A 1 148 ? 11.813 7.785 -10.457 1.00 81.94 148 THR A N 1
ATOM 1055 C CA . THR A 1 148 ? 13.071 8.258 -9.870 1.00 81.94 148 THR A CA 1
ATOM 1056 C C . THR A 1 148 ? 13.768 9.231 -10.802 1.00 81.94 148 THR A C 1
ATOM 1058 O O . THR A 1 148 ? 13.758 9.046 -12.018 1.00 81.94 148 THR A O 1
ATOM 1061 N N . THR A 1 149 ? 14.422 10.238 -10.235 1.00 83.50 149 THR A N 1
ATOM 1062 C CA . THR A 1 149 ? 15.336 11.102 -10.986 1.00 83.50 149 THR A CA 1
ATOM 1063 C C . THR A 1 149 ? 16.745 10.528 -10.918 1.00 83.50 149 THR A C 1
ATOM 1065 O O . THR A 1 149 ? 17.200 10.109 -9.853 1.00 83.50 149 THR A O 1
ATOM 1068 N N . VAL A 1 150 ? 17.423 10.481 -12.058 1.00 79.31 150 VAL A N 1
ATOM 1069 C CA . VAL A 1 150 ? 18.811 10.042 -12.196 1.00 79.31 150 VAL A CA 1
ATOM 1070 C C . VAL A 1 150 ? 19.622 11.121 -12.890 1.00 79.31 150 VAL A C 1
ATOM 1072 O O . VAL A 1 150 ? 19.090 11.839 -13.727 1.00 79.31 150 VAL A O 1
ATOM 1075 N N . THR A 1 151 ? 20.909 11.221 -12.574 1.00 78.38 151 THR A N 1
ATOM 1076 C CA . THR A 1 151 ? 21.812 12.154 -13.254 1.00 78.38 151 THR A CA 1
ATOM 1077 C C . THR A 1 151 ? 22.700 11.388 -14.225 1.00 78.38 151 THR A C 1
ATOM 1079 O O . THR A 1 151 ? 23.522 10.566 -13.815 1.00 78.38 151 THR A O 1
ATOM 1082 N N . THR A 1 152 ? 22.562 11.675 -15.513 1.00 74.31 152 THR A N 1
ATOM 1083 C CA . THR A 1 152 ? 23.367 11.089 -16.583 1.00 74.31 152 THR A CA 1
ATOM 1084 C C . THR A 1 152 ? 24.619 11.927 -16.837 1.00 74.31 152 THR A C 1
ATOM 1086 O O . THR A 1 152 ? 24.536 13.133 -17.076 1.00 74.31 152 THR A O 1
ATOM 1089 N N . VAL A 1 153 ? 25.801 11.301 -16.850 1.00 72.44 153 VAL A N 1
ATOM 1090 C CA . VAL A 1 153 ? 27.074 11.972 -17.177 1.00 72.44 153 VAL A CA 1
ATOM 1091 C C . VAL A 1 153 ? 27.685 11.389 -18.454 1.00 72.44 153 VAL A C 1
ATOM 1093 O O . VAL A 1 153 ? 27.663 10.177 -18.682 1.00 72.44 153 VAL A O 1
ATOM 1096 N N . GLN A 1 154 ? 28.244 12.254 -19.304 1.00 70.00 154 GLN A N 1
ATOM 1097 C CA . GLN A 1 154 ? 28.900 11.856 -20.552 1.00 70.00 154 GLN A CA 1
ATOM 1098 C C . GLN A 1 154 ? 30.231 11.131 -20.292 1.00 70.00 154 GLN A C 1
ATOM 1100 O O . GLN A 1 154 ? 31.006 11.537 -19.432 1.00 70.00 154 GLN A O 1
ATOM 1105 N N . GLY A 1 155 ? 30.531 10.104 -21.096 1.00 64.19 155 GLY A N 1
ATOM 1106 C CA . GLY A 1 155 ? 31.836 9.426 -21.095 1.00 64.19 155 GLY A CA 1
ATOM 1107 C C . GLY A 1 155 ? 32.011 8.354 -20.014 1.00 64.19 155 GLY A C 1
ATOM 1108 O O . GLY A 1 155 ? 33.092 7.782 -19.908 1.00 64.19 155 GLY A O 1
ATOM 1109 N N . PHE A 1 156 ? 30.956 8.049 -19.253 1.00 66.94 156 PHE A N 1
ATOM 1110 C CA . PHE A 1 156 ? 30.955 7.039 -18.194 1.00 66.94 156 PHE A CA 1
ATOM 1111 C C . PHE A 1 156 ? 29.842 6.007 -18.399 1.00 66.94 156 PHE A C 1
ATOM 1113 O O . PHE A 1 156 ? 28.801 6.292 -18.993 1.00 66.94 156 PHE A O 1
ATOM 1120 N N . GLY A 1 157 ? 30.053 4.795 -17.877 1.00 68.12 157 GLY A N 1
ATOM 1121 C CA . GLY A 1 157 ? 28.974 3.830 -17.691 1.00 68.12 157 GLY A CA 1
ATOM 1122 C C . GLY A 1 157 ? 28.086 4.288 -16.537 1.00 68.12 157 GLY A C 1
ATOM 1123 O O . GLY A 1 157 ? 28.505 4.230 -15.384 1.00 68.12 157 GLY A O 1
ATOM 1124 N N . ASN A 1 158 ? 26.879 4.756 -16.847 1.00 68.00 158 ASN A N 1
ATOM 1125 C CA . ASN A 1 158 ? 25.898 5.151 -15.842 1.00 68.00 158 ASN A CA 1
ATOM 1126 C C . ASN A 1 158 ? 25.121 3.906 -15.383 1.00 68.00 158 ASN A C 1
ATOM 1128 O O . ASN A 1 158 ? 24.628 3.143 -16.214 1.00 68.00 158 ASN A O 1
ATOM 1132 N N . SER A 1 159 ? 25.022 3.687 -14.071 1.00 71.69 159 SER A N 1
ATOM 1133 C CA . SER A 1 159 ? 24.284 2.566 -13.483 1.00 71.69 159 SER A CA 1
ATOM 1134 C C . SER A 1 159 ? 23.376 3.080 -12.378 1.00 71.69 159 SER A C 1
ATOM 1136 O O . SER A 1 159 ? 23.837 3.758 -11.461 1.00 71.69 159 SER A O 1
ATOM 1138 N N . PHE A 1 160 ? 22.100 2.712 -12.441 1.00 72.19 160 PHE A N 1
ATOM 1139 C CA . PHE A 1 160 ? 21.079 3.142 -11.492 1.00 72.19 160 PHE A CA 1
ATOM 1140 C C . PHE A 1 160 ? 20.296 1.932 -10.991 1.00 72.19 160 PHE A C 1
ATOM 1142 O O . PHE A 1 160 ? 20.106 0.958 -11.720 1.00 72.19 160 PHE A O 1
ATOM 1149 N N . ALA A 1 161 ? 19.828 2.000 -9.748 1.00 73.69 161 ALA A N 1
ATOM 1150 C CA . ALA A 1 161 ? 18.944 0.999 -9.175 1.00 73.69 161 ALA A CA 1
ATOM 1151 C C . ALA A 1 161 ? 17.556 1.611 -8.983 1.00 73.69 161 ALA A C 1
ATOM 1153 O O . ALA A 1 161 ? 17.423 2.655 -8.350 1.00 73.69 161 ALA A O 1
ATOM 1154 N N . ILE A 1 162 ? 16.532 0.944 -9.512 1.00 75.00 162 ILE A N 1
ATOM 1155 C CA . ILE A 1 162 ? 15.129 1.318 -9.326 1.00 75.00 162 ILE A CA 1
ATOM 1156 C C . ILE A 1 162 ? 14.462 0.204 -8.529 1.00 75.00 162 ILE A C 1
ATOM 1158 O O . ILE A 1 162 ? 14.573 -0.973 -8.868 1.00 75.00 162 ILE A O 1
ATOM 1162 N N . THR A 1 163 ? 13.789 0.584 -7.450 1.00 76.62 163 THR A N 1
ATOM 1163 C CA . THR A 1 163 ? 12.988 -0.316 -6.612 1.00 76.62 163 THR A CA 1
ATOM 1164 C C . THR A 1 163 ? 11.526 -0.101 -6.989 1.00 76.62 163 THR A C 1
ATOM 1166 O O . THR A 1 163 ? 11.094 1.040 -7.009 1.00 76.62 163 THR A O 1
ATOM 1169 N N . LEU A 1 164 ? 10.795 -1.148 -7.371 1.00 79.38 164 LEU A N 1
ATOM 1170 C CA . LEU A 1 164 ? 9.402 -1.035 -7.811 1.00 79.38 164 LEU A CA 1
ATOM 1171 C C . LEU A 1 164 ? 8.458 -1.304 -6.641 1.00 79.38 164 LEU A C 1
ATOM 1173 O O . LEU A 1 164 ? 8.348 -2.443 -6.183 1.00 79.38 164 LEU A O 1
ATOM 1177 N N . ASP A 1 165 ? 7.723 -0.289 -6.203 1.00 80.19 165 ASP A N 1
ATOM 1178 C CA . ASP A 1 165 ? 6.799 -0.442 -5.087 1.00 80.19 165 ASP A CA 1
ATOM 1179 C C . ASP A 1 165 ? 5.489 -1.096 -5.538 1.00 80.19 165 ASP A C 1
ATOM 1181 O O . ASP A 1 165 ? 5.028 -0.936 -6.672 1.00 80.19 165 ASP A O 1
ATOM 1185 N N . ALA A 1 166 ? 4.908 -1.933 -4.677 1.00 82.12 166 ALA A N 1
ATOM 1186 C CA . ALA A 1 166 ? 3.643 -2.599 -4.963 1.00 82.12 166 ALA A CA 1
ATOM 1187 C C . ALA A 1 166 ? 2.506 -1.576 -4.971 1.00 82.12 166 ALA A C 1
ATOM 1189 O O . ALA A 1 166 ? 2.337 -0.826 -4.011 1.00 82.12 166 ALA A O 1
ATOM 1190 N N . ASN A 1 167 ? 1.685 -1.586 -6.019 1.00 84.19 167 ASN A N 1
ATOM 1191 C CA . ASN A 1 167 ? 0.508 -0.733 -6.046 1.00 84.19 167 ASN A CA 1
ATOM 1192 C C . ASN A 1 167 ? -0.602 -1.375 -5.204 1.00 84.19 167 ASN A C 1
ATOM 1194 O O . ASN A 1 167 ? -1.212 -2.373 -5.604 1.00 84.19 167 ASN A O 1
ATOM 1198 N N . ALA A 1 168 ? -0.819 -0.836 -4.005 1.00 87.19 168 ALA A N 1
ATOM 1199 C CA . ALA A 1 168 ? -1.890 -1.281 -3.127 1.00 87.19 168 ALA A CA 1
ATOM 1200 C C . ALA A 1 168 ? -3.264 -1.041 -3.771 1.00 87.19 168 ALA A C 1
ATOM 1202 O O . ALA A 1 168 ? -3.449 -0.137 -4.583 1.00 87.19 168 ALA A O 1
ATOM 1203 N N . ASN A 1 169 ? -4.244 -1.869 -3.407 1.00 86.25 169 ASN A N 1
ATOM 1204 C CA . ASN A 1 169 ? -5.595 -1.806 -3.960 1.00 86.25 169 ASN A CA 1
ATOM 1205 C C . ASN A 1 169 ? -6.683 -1.923 -2.893 1.00 86.25 169 ASN A C 1
ATOM 1207 O O . ASN A 1 169 ? -7.616 -1.120 -2.864 1.00 86.25 169 ASN A O 1
ATOM 1211 N N . VAL A 1 170 ? -6.561 -2.897 -1.995 1.00 90.50 170 VAL A N 1
ATOM 1212 C CA . VAL A 1 170 ? -7.522 -3.104 -0.905 1.00 90.50 170 VAL A CA 1
ATOM 1213 C C . VAL A 1 170 ? -6.841 -2.831 0.424 1.00 90.50 170 VAL A C 1
ATOM 1215 O O . VAL A 1 170 ? -5.715 -3.270 0.643 1.00 90.50 170 VAL A O 1
ATOM 1218 N N . MET A 1 171 ? -7.552 -2.131 1.306 1.00 94.50 171 MET A N 1
ATOM 1219 C CA . MET A 1 171 ? -7.222 -1.978 2.719 1.00 94.50 171 MET A CA 1
ATOM 1220 C C . MET A 1 171 ? -8.260 -2.750 3.534 1.00 94.50 171 MET A C 1
ATOM 1222 O O . MET A 1 171 ? -9.456 -2.496 3.393 1.00 94.50 171 MET A O 1
ATOM 1226 N N . THR A 1 172 ? -7.803 -3.653 4.397 1.00 94.88 172 THR A N 1
ATOM 1227 C CA . THR A 1 172 ? -8.656 -4.437 5.297 1.00 94.88 172 THR A CA 1
ATOM 1228 C C . THR A 1 172 ? -8.274 -4.134 6.734 1.00 94.88 172 THR A C 1
ATOM 1230 O O . THR A 1 172 ? -7.111 -4.286 7.105 1.00 94.88 172 THR A O 1
ATOM 1233 N N . VAL A 1 173 ? -9.254 -3.746 7.547 1.00 95.19 173 VAL A N 1
ATOM 1234 C CA . VAL A 1 173 ? -9.074 -3.473 8.976 1.00 95.19 173 VAL A CA 1
ATOM 1235 C C . VAL A 1 173 ? -9.692 -4.617 9.767 1.00 95.19 173 VAL A C 1
ATOM 1237 O O . VAL A 1 173 ? -10.835 -4.990 9.525 1.00 95.19 173 VAL A O 1
ATOM 1240 N N . GLY A 1 174 ? -8.947 -5.186 10.705 1.00 92.69 174 GLY A N 1
ATOM 1241 C CA . GLY A 1 174 ? -9.430 -6.184 11.653 1.00 92.69 174 GLY A CA 1
ATOM 1242 C C . GLY A 1 174 ? -9.325 -5.651 13.073 1.00 92.69 174 GLY A C 1
ATOM 1243 O O . GLY A 1 174 ? -8.262 -5.175 13.460 1.00 92.69 174 GLY A O 1
ATOM 1244 N N . ALA A 1 175 ? -10.400 -5.729 13.848 1.00 88.00 175 ALA A N 1
ATOM 1245 C CA .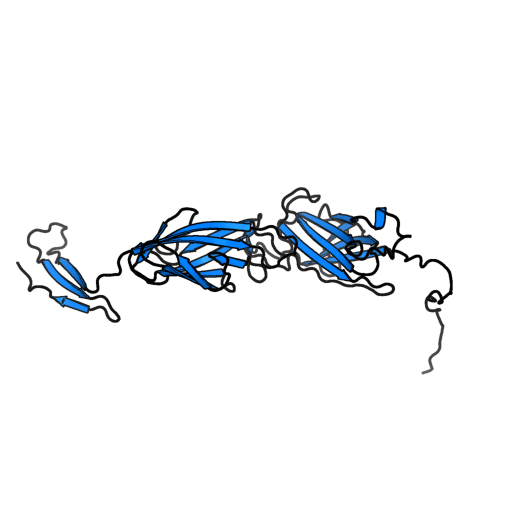 ALA A 1 175 ? -10.344 -5.518 15.289 1.00 88.00 175 ALA A CA 1
ATOM 1246 C C . ALA A 1 175 ? -9.846 -6.809 15.946 1.00 88.00 175 ALA A C 1
ATOM 1248 O O . ALA A 1 175 ? -10.329 -7.891 15.611 1.00 88.00 175 ALA A O 1
ATOM 1249 N N . THR A 1 176 ? -8.881 -6.720 16.864 1.00 80.19 176 THR A N 1
ATOM 1250 C CA . THR A 1 176 ? -8.374 -7.899 17.590 1.00 80.19 176 THR A CA 1
ATOM 1251 C C . THR A 1 176 ? -9.159 -8.185 18.872 1.00 80.19 176 THR A C 1
ATOM 1253 O O . THR A 1 176 ? -8.951 -9.223 19.495 1.00 80.19 176 THR A O 1
ATOM 1256 N N . SER A 1 177 ? -10.042 -7.271 19.277 1.00 70.06 177 SER A N 1
ATOM 1257 C CA . SER A 1 177 ? -10.937 -7.386 20.432 1.00 70.06 177 SER A CA 1
ATOM 1258 C C . SER A 1 177 ? -12.152 -6.457 20.276 1.00 70.06 177 SER A C 1
ATOM 1260 O O . SER A 1 177 ? -12.148 -5.552 19.442 1.00 70.06 177 SER A O 1
ATOM 1262 N N . GLY A 1 178 ? -13.206 -6.686 21.065 1.00 62.69 178 GLY A N 1
ATOM 1263 C CA . GLY A 1 178 ? -14.451 -5.908 21.068 1.00 62.69 178 GLY A CA 1
ATOM 1264 C C . GLY A 1 178 ? -15.483 -6.499 22.032 1.00 62.69 178 GLY A C 1
ATOM 1265 O O . GLY A 1 178 ? -15.230 -7.536 22.647 1.00 62.69 178 GLY A O 1
ATOM 1266 N N . PHE A 1 179 ? -16.640 -5.848 22.194 1.00 59.47 179 PHE A N 1
ATOM 1267 C CA . PHE A 1 179 ? -17.733 -6.384 23.020 1.00 59.47 179 PHE A CA 1
ATOM 1268 C C . PHE A 1 179 ? -18.134 -7.794 22.537 1.00 59.47 179 PHE A C 1
ATOM 1270 O O . PHE A 1 179 ? -18.616 -7.951 21.418 1.00 59.47 179 PHE A O 1
ATOM 1277 N N . CYS A 1 180 ? -17.910 -8.813 23.374 1.00 49.81 180 CYS A N 1
ATOM 1278 C CA . CYS A 1 180 ? -18.323 -10.214 23.181 1.00 49.81 180 CYS A CA 1
ATOM 1279 C C . CYS A 1 180 ? -17.868 -10.936 21.893 1.00 49.81 180 CYS A C 1
ATOM 1281 O O . CYS A 1 180 ? -18.341 -12.041 21.633 1.00 49.81 180 CYS A O 1
ATOM 1283 N N . ALA A 1 181 ? -16.944 -10.387 21.104 1.00 53.81 181 ALA A N 1
ATOM 1284 C CA . ALA A 1 181 ? -16.477 -11.019 19.873 1.00 53.81 181 ALA A CA 1
ATOM 1285 C C . ALA A 1 181 ? -14.949 -10.998 19.804 1.00 53.81 181 ALA A C 1
ATOM 1287 O O . ALA A 1 181 ? -14.317 -9.995 20.135 1.00 53.81 181 ALA A O 1
ATOM 1288 N N . GLY A 1 182 ? -14.371 -12.129 19.389 1.00 64.69 182 GLY A N 1
ATOM 1289 C CA . GLY A 1 182 ? -12.952 -12.251 19.059 1.00 64.69 182 GLY A CA 1
ATOM 1290 C C . GLY A 1 182 ? -12.563 -11.372 17.866 1.00 64.69 182 GLY A C 1
ATOM 1291 O O . GLY A 1 182 ? -13.138 -10.318 17.625 1.00 64.69 182 GLY A O 1
ATOM 1292 N N . SER A 1 183 ? -11.576 -11.787 17.080 1.00 78.88 183 SER A N 1
ATOM 1293 C CA . SER A 1 183 ? -11.149 -10.994 15.925 1.00 78.88 183 SER A CA 1
ATOM 1294 C C . SER A 1 183 ? -12.226 -10.920 14.832 1.00 78.88 183 SER A C 1
ATOM 1296 O O . SER A 1 183 ? -12.720 -11.965 14.404 1.00 78.88 183 SER A O 1
ATOM 1298 N N . PHE A 1 184 ? -12.536 -9.724 14.322 1.00 87.50 184 PHE A N 1
ATOM 1299 C CA . PHE A 1 184 ? -13.465 -9.529 13.196 1.00 87.50 184 PHE A CA 1
ATOM 1300 C C . PHE A 1 184 ? -13.016 -8.402 12.255 1.00 87.50 184 PHE A C 1
ATOM 1302 O O . PHE A 1 184 ? -12.279 -7.499 12.649 1.00 87.50 184 PHE A O 1
ATOM 1309 N N . THR A 1 185 ? -13.463 -8.442 10.998 1.00 91.19 185 THR A N 1
ATOM 1310 C CA . THR A 1 185 ? -13.182 -7.396 10.001 1.00 91.19 185 THR A CA 1
ATOM 1311 C C . THR A 1 185 ? -14.109 -6.198 10.187 1.00 91.19 185 THR A C 1
ATOM 1313 O O . THR A 1 185 ? -15.322 -6.361 10.294 1.00 91.19 185 THR A O 1
ATOM 1316 N N . VAL A 1 186 ? -13.536 -4.995 10.189 1.00 92.25 186 VAL A N 1
ATOM 1317 C CA . VAL A 1 186 ? -14.256 -3.724 10.280 1.00 92.25 186 VAL A CA 1
ATOM 1318 C C . VAL A 1 186 ? -14.630 -3.246 8.880 1.00 92.25 186 VAL A C 1
ATOM 1320 O O . VAL A 1 186 ? -13.764 -3.051 8.026 1.00 92.25 186 VAL A O 1
ATOM 1323 N N . SER A 1 187 ? -15.922 -3.037 8.655 1.00 91.94 187 SER A N 1
ATOM 1324 C CA . SER A 1 187 ? -16.470 -2.506 7.405 1.00 91.94 187 SER A CA 1
ATOM 1325 C C . SER A 1 187 ? -16.714 -0.992 7.489 1.00 91.94 187 SER A C 1
ATOM 1327 O O . SER A 1 187 ? -16.932 -0.463 8.582 1.00 91.94 187 SER A O 1
ATOM 1329 N N . PRO A 1 188 ? -16.722 -0.266 6.354 1.00 91.94 188 PRO A N 1
ATOM 1330 C CA . PRO A 1 188 ? -17.117 1.140 6.334 1.00 91.94 188 PRO A CA 1
ATOM 1331 C C . PRO A 1 188 ? -18.514 1.349 6.940 1.00 91.94 188 PRO A C 1
ATOM 1333 O O . PRO A 1 188 ? -19.440 0.598 6.647 1.00 91.94 188 PRO A O 1
ATOM 1336 N N . GLY A 1 189 ? -18.661 2.366 7.787 1.00 90.50 189 GLY A N 1
ATOM 1337 C CA . GLY A 1 189 ? -19.904 2.697 8.489 1.00 90.50 189 GLY A CA 1
ATOM 1338 C C . GLY A 1 189 ? -20.259 1.767 9.654 1.00 90.50 189 GLY A C 1
ATOM 1339 O O . GLY A 1 189 ? -21.259 2.005 10.324 1.00 90.50 189 GLY A O 1
ATOM 1340 N N . GLN A 1 190 ? -19.464 0.727 9.924 1.00 92.06 190 GLN A N 1
ATOM 1341 C CA . GLN A 1 190 ? -19.704 -0.172 11.050 1.00 92.06 190 GLN A CA 1
ATOM 1342 C C . GLN A 1 190 ? -19.460 0.534 12.389 1.00 92.06 190 GLN A C 1
ATOM 1344 O O . GLN A 1 190 ? -18.533 1.333 12.522 1.00 92.06 190 GLN A O 1
ATOM 1349 N N . THR A 1 191 ? -20.240 0.171 13.406 1.00 91.06 191 THR A N 1
ATOM 1350 C CA . THR A 1 191 ? -19.941 0.512 14.801 1.00 91.06 191 THR A CA 1
ATOM 1351 C C . THR A 1 191 ? -19.137 -0.603 15.459 1.00 91.06 191 THR A C 1
ATOM 1353 O O . THR A 1 191 ? -19.529 -1.770 15.423 1.00 91.06 191 THR A O 1
ATOM 1356 N N . VAL A 1 192 ? -18.022 -0.236 16.084 1.00 90.44 192 VAL A N 1
ATOM 1357 C CA . VAL A 1 192 ? -17.166 -1.103 16.894 1.00 90.44 192 VAL A CA 1
ATOM 1358 C C . VAL A 1 192 ? -17.404 -0.770 18.371 1.00 90.44 192 VAL A C 1
ATOM 1360 O O . VAL A 1 192 ? -16.888 0.243 18.857 1.00 90.44 192 VAL A O 1
ATOM 1363 N N . PRO A 1 193 ? -18.210 -1.577 19.086 1.00 87.44 193 PRO A N 1
ATOM 1364 C CA . PRO A 1 193 ? -18.488 -1.363 20.500 1.00 87.44 193 PRO A CA 1
ATOM 1365 C C . PRO A 1 193 ? -17.351 -1.870 21.396 1.00 87.44 193 PRO A C 1
ATOM 1367 O O . PRO A 1 193 ? -16.777 -2.939 21.163 1.00 87.44 193 PRO A O 1
ATOM 1370 N N . THR A 1 194 ? -17.064 -1.126 22.465 1.00 86.62 194 THR A N 1
ATOM 1371 C CA . THR A 1 194 ? -16.029 -1.442 23.464 1.00 86.62 194 THR A CA 1
ATOM 1372 C C . THR A 1 194 ? -16.600 -1.405 24.876 1.00 86.62 194 THR A C 1
ATOM 1374 O O . THR A 1 194 ? -17.662 -0.832 25.111 1.00 86.62 194 THR A O 1
ATOM 1377 N N . VAL A 1 195 ? -15.898 -2.010 25.836 1.00 81.12 195 VAL A N 1
ATOM 1378 C CA . VAL A 1 195 ? -16.280 -1.967 27.255 1.00 81.12 195 VAL A CA 1
ATOM 1379 C C . VAL A 1 195 ? -15.433 -0.928 27.973 1.00 81.12 195 VAL A C 1
ATOM 1381 O O . VAL A 1 195 ? -14.204 -1.020 27.980 1.00 81.12 195 VAL A O 1
ATOM 1384 N N . GLY A 1 196 ? -16.096 0.061 28.569 1.00 84.50 196 GLY A N 1
ATOM 1385 C CA . GLY A 1 196 ? -15.448 1.193 29.219 1.00 84.50 196 GLY A CA 1
ATOM 1386 C C . GLY A 1 196 ? -14.376 1.870 28.356 1.00 84.50 196 GLY A C 1
ATOM 1387 O O . GLY A 1 196 ? -14.510 1.998 27.139 1.00 84.50 196 GLY A O 1
ATOM 1388 N N . THR A 1 197 ? -13.283 2.287 28.990 1.00 88.38 197 THR A N 1
ATOM 1389 C CA . THR A 1 197 ? -12.170 3.019 28.359 1.00 88.38 197 THR A CA 1
ATOM 1390 C C . THR A 1 197 ? -11.021 2.129 27.874 1.00 88.38 197 THR A C 1
ATOM 1392 O O . THR A 1 197 ? -9.995 2.640 27.411 1.00 88.38 197 THR A O 1
ATOM 1395 N N . ALA A 1 198 ? -11.172 0.804 27.970 1.00 84.62 198 ALA A N 1
ATOM 1396 C CA . ALA A 1 198 ? -10.119 -0.143 27.627 1.00 84.62 198 ALA A CA 1
ATOM 1397 C C . ALA A 1 198 ? -9.657 0.043 26.167 1.00 84.62 198 ALA A C 1
ATOM 1399 O O . ALA A 1 198 ? -10.504 0.129 25.272 1.00 84.62 198 ALA A O 1
ATOM 1400 N N . PRO A 1 199 ? -8.338 0.105 25.903 1.00 89.31 199 PRO A N 1
ATOM 1401 C CA . PRO A 1 199 ? -7.836 0.219 24.544 1.00 89.31 199 PRO A CA 1
ATOM 1402 C C . PRO A 1 199 ? -8.190 -1.005 23.694 1.00 89.31 199 PRO A C 1
ATOM 1404 O O . PRO A 1 199 ? -8.040 -2.142 24.141 1.00 89.31 199 PRO A O 1
ATOM 1407 N N . ILE A 1 200 ? -8.580 -0.773 22.443 1.00 90.75 200 ILE A N 1
ATOM 1408 C CA . ILE A 1 200 ? -8.735 -1.817 21.425 1.00 90.75 200 ILE A CA 1
ATOM 1409 C C . ILE A 1 200 ? -7.662 -1.654 20.366 1.00 90.75 200 ILE A C 1
ATOM 1411 O O . ILE A 1 200 ? -7.450 -0.552 19.860 1.00 90.75 200 ILE A O 1
ATOM 1415 N N . THR A 1 201 ? -7.023 -2.763 20.007 1.00 93.12 201 THR A N 1
ATOM 1416 C CA . THR A 1 201 ? -6.053 -2.828 18.916 1.00 93.12 201 THR A CA 1
ATOM 1417 C C . THR A 1 201 ? -6.729 -3.278 17.626 1.00 93.12 201 THR A C 1
ATOM 1419 O O . THR A 1 201 ? -7.578 -4.171 17.604 1.00 93.12 201 THR A O 1
ATOM 1422 N N . PHE A 1 202 ? -6.315 -2.661 16.531 1.00 94.69 202 PHE A N 1
ATOM 1423 C CA . PHE A 1 202 ? -6.729 -2.973 15.179 1.00 94.69 202 PHE A CA 1
ATOM 1424 C C . PHE A 1 202 ? -5.490 -3.306 14.359 1.00 94.69 202 PHE A C 1
ATOM 1426 O O . PHE A 1 202 ? -4.485 -2.603 14.439 1.00 94.69 202 PHE A O 1
ATOM 1433 N N . SER A 1 203 ? -5.567 -4.364 13.561 1.00 95.06 203 SER A N 1
ATOM 1434 C CA . SER A 1 203 ? -4.579 -4.699 12.539 1.00 95.06 203 SER A CA 1
ATOM 1435 C C . SER A 1 203 ? -5.082 -4.254 11.176 1.00 95.06 203 SER A C 1
ATOM 1437 O O . SER A 1 203 ? -6.244 -4.492 10.840 1.00 95.06 203 SER A O 1
ATOM 1439 N N . VAL A 1 204 ? -4.211 -3.671 10.366 1.00 95.38 204 VAL A N 1
ATOM 1440 C CA . VAL A 1 204 ? -4.502 -3.295 8.987 1.00 95.38 204 VAL A CA 1
ATOM 1441 C C . VAL A 1 204 ? -3.648 -4.139 8.056 1.00 95.38 204 VAL A C 1
ATOM 1443 O O . VAL A 1 204 ? -2.485 -4.417 8.327 1.00 95.38 204 VAL A O 1
ATOM 1446 N N . SER A 1 205 ? -4.239 -4.579 6.954 1.00 94.06 205 SER A N 1
ATOM 1447 C CA . SER A 1 205 ? -3.524 -5.285 5.897 1.00 94.06 205 SER A CA 1
ATOM 1448 C C . SER A 1 205 ? -3.876 -4.695 4.544 1.00 94.06 205 SER A C 1
ATOM 1450 O O . SER A 1 205 ? -4.983 -4.188 4.334 1.00 94.06 205 SER A O 1
ATOM 1452 N N . PHE A 1 206 ? -2.923 -4.779 3.623 1.00 91.88 206 PHE A N 1
ATOM 1453 C CA . PHE A 1 206 ? -3.064 -4.261 2.274 1.00 91.88 206 PHE A CA 1
ATOM 1454 C C . PHE A 1 206 ? -2.864 -5.376 1.272 1.00 91.88 206 PHE A C 1
ATOM 1456 O O . PHE A 1 206 ? -1.961 -6.194 1.440 1.00 91.88 206 PHE A O 1
ATOM 1463 N N . THR A 1 207 ? -3.677 -5.405 0.222 1.00 88.88 207 THR A N 1
ATOM 1464 C CA . THR A 1 207 ? -3.449 -6.302 -0.915 1.00 88.88 207 THR A CA 1
ATOM 1465 C C . THR A 1 207 ? -3.392 -5.521 -2.216 1.00 88.88 207 THR A C 1
ATOM 1467 O O . THR A 1 207 ? -4.051 -4.487 -2.356 1.00 88.88 207 THR A O 1
ATOM 1470 N N . ASP A 1 208 ? -2.574 -5.997 -3.150 1.00 84.25 208 ASP A N 1
ATOM 1471 C CA . ASP A 1 208 ? -2.528 -5.482 -4.517 1.00 84.25 208 ASP A CA 1
ATOM 1472 C C . ASP A 1 208 ? -3.707 -6.004 -5.365 1.00 84.25 208 ASP A C 1
ATOM 1474 O O . ASP A 1 208 ? -4.546 -6.782 -4.904 1.00 84.25 208 ASP A O 1
ATOM 1478 N N . LEU A 1 209 ? -3.791 -5.573 -6.628 1.00 80.06 209 LEU A N 1
ATOM 1479 C CA . LEU A 1 209 ? -4.829 -6.030 -7.568 1.00 80.06 209 LEU A CA 1
ATOM 1480 C C . LEU A 1 209 ? -4.763 -7.534 -7.881 1.00 80.06 209 LEU A C 1
ATOM 1482 O O . LEU A 1 209 ? -5.767 -8.111 -8.288 1.00 80.06 209 LEU A O 1
ATOM 1486 N N . ALA A 1 210 ? -3.620 -8.180 -7.644 1.00 75.81 210 ALA A N 1
ATOM 1487 C CA . ALA A 1 210 ? -3.456 -9.625 -7.778 1.00 75.81 210 ALA A CA 1
ATOM 1488 C C . ALA A 1 210 ? -3.815 -10.386 -6.481 1.00 75.81 210 ALA A C 1
ATOM 1490 O O . ALA A 1 210 ? -3.610 -11.600 -6.402 1.00 75.81 210 ALA A O 1
ATOM 1491 N N . GLY A 1 211 ? -4.334 -9.694 -5.458 1.00 79.75 211 GLY A N 1
ATOM 1492 C CA . GLY A 1 211 ? -4.722 -10.276 -4.173 1.00 79.75 211 GLY A CA 1
ATOM 1493 C C . GLY A 1 211 ? -3.539 -10.671 -3.287 1.00 79.75 211 GLY A C 1
ATOM 1494 O O . GLY A 1 211 ? -3.710 -11.448 -2.346 1.00 79.75 211 GLY A O 1
ATOM 1495 N N . LYS A 1 212 ? -2.330 -10.178 -3.575 1.00 82.06 212 LYS A N 1
ATOM 1496 C CA . LYS A 1 212 ? -1.130 -10.449 -2.776 1.00 82.06 212 LYS A CA 1
ATOM 1497 C C . LYS A 1 212 ? -1.013 -9.426 -1.660 1.00 82.06 212 LYS A C 1
ATOM 1499 O O . LYS A 1 212 ? -1.114 -8.228 -1.905 1.00 82.06 212 LYS A O 1
ATOM 1504 N N . THR A 1 213 ? -0.777 -9.893 -0.439 1.00 87.06 213 THR A N 1
ATOM 1505 C CA . THR A 1 213 ? -0.553 -9.038 0.726 1.00 87.06 213 THR A CA 1
ATOM 1506 C C . THR A 1 213 ? 0.735 -8.243 0.557 1.00 87.06 213 THR A C 1
ATOM 1508 O O . THR A 1 213 ? 1.789 -8.813 0.297 1.00 87.06 213 THR A O 1
ATOM 1511 N N . ILE A 1 214 ? 0.678 -6.932 0.728 1.00 86.25 214 ILE A N 1
ATOM 1512 C CA . ILE A 1 214 ? 1.863 -6.074 0.729 1.00 86.25 214 ILE A CA 1
ATOM 1513 C C . ILE A 1 214 ? 2.438 -6.086 2.142 1.00 86.25 214 ILE A C 1
ATOM 1515 O O . ILE A 1 214 ? 1.689 -5.934 3.104 1.00 86.25 214 ILE A O 1
ATOM 1519 N N . VAL A 1 215 ? 3.745 -6.319 2.257 1.00 85.06 215 VAL A N 1
ATOM 1520 C CA . VAL A 1 215 ? 4.461 -6.369 3.539 1.00 85.06 215 VAL A CA 1
ATOM 1521 C C . VAL A 1 215 ? 5.687 -5.474 3.498 1.00 85.06 215 VAL A C 1
ATOM 1523 O O . VAL A 1 215 ? 6.239 -5.251 2.424 1.00 85.06 215 VAL A O 1
ATOM 1526 N N . ASN A 1 216 ? 6.159 -5.035 4.666 1.00 79.94 216 ASN A N 1
ATOM 1527 C CA . ASN A 1 216 ? 7.320 -4.153 4.770 1.00 79.94 216 ASN A CA 1
ATOM 1528 C C . ASN A 1 216 ? 8.593 -4.669 4.053 1.00 79.94 216 ASN A C 1
ATOM 1530 O O . ASN A 1 216 ? 8.889 -5.876 4.084 1.00 79.94 216 ASN A O 1
ATOM 1534 N N . PRO A 1 217 ? 9.413 -3.756 3.484 1.00 71.19 217 PRO A N 1
ATOM 1535 C CA . PRO A 1 217 ? 9.130 -2.319 3.274 1.00 71.19 217 PRO A CA 1
ATOM 1536 C C . PRO A 1 217 ? 8.020 -2.125 2.221 1.00 71.19 217 PRO A C 1
ATOM 1538 O O . PRO A 1 217 ? 7.756 -3.063 1.498 1.00 71.19 217 PRO A O 1
ATOM 1541 N N . GLY A 1 218 ? 7.355 -0.975 2.105 1.00 77.12 218 GLY A N 1
ATOM 1542 C CA . GLY A 1 218 ? 6.391 -0.719 1.010 1.00 77.12 218 GLY A CA 1
ATOM 1543 C C . GLY A 1 218 ? 4.906 -0.840 1.365 1.00 77.12 218 GLY A C 1
ATOM 1544 O O . GLY A 1 218 ? 4.049 -0.687 0.497 1.00 77.12 218 GLY A O 1
ATOM 1545 N N . GLU A 1 219 ? 4.579 -1.094 2.630 1.00 87.56 219 GLU A N 1
ATOM 1546 C CA . GLU A 1 219 ? 3.203 -0.945 3.099 1.00 87.56 219 GLU A CA 1
ATOM 1547 C C . GLU A 1 219 ? 2.776 0.532 3.051 1.00 87.56 219 GLU A C 1
ATOM 1549 O O . GLU A 1 219 ? 3.568 1.407 3.411 1.00 87.56 219 GLU A O 1
ATOM 1554 N N . PRO A 1 220 ? 1.531 0.831 2.641 1.00 91.12 220 PRO A N 1
ATOM 1555 C CA . PRO A 1 220 ? 0.954 2.161 2.778 1.00 91.12 220 PRO A CA 1
ATOM 1556 C C . PRO A 1 220 ? 1.088 2.733 4.196 1.00 91.12 220 PRO A C 1
ATOM 1558 O O . PRO A 1 220 ? 0.986 2.018 5.192 1.00 91.12 220 PRO A O 1
ATOM 1561 N N . THR A 1 221 ? 1.265 4.050 4.290 1.00 92.94 221 THR A N 1
ATOM 1562 C CA . THR A 1 221 ? 1.293 4.764 5.571 1.00 92.94 221 THR A CA 1
ATOM 1563 C C . THR A 1 221 ? -0.128 4.989 6.072 1.00 92.94 221 THR A C 1
ATOM 1565 O O . THR A 1 221 ? -0.922 5.664 5.410 1.00 92.94 221 THR A O 1
ATOM 1568 N N . LEU A 1 222 ? -0.430 4.476 7.266 1.00 95.62 222 LEU A N 1
ATOM 1569 C CA . LEU A 1 222 ? -1.705 4.702 7.946 1.00 95.62 222 LEU A CA 1
ATOM 1570 C C . LEU A 1 222 ? -1.781 6.111 8.529 1.00 95.62 222 LEU A C 1
ATOM 1572 O O . LEU A 1 222 ? -0.806 6.613 9.092 1.00 95.62 222 LEU A O 1
ATOM 1576 N N . LYS A 1 223 ? -2.962 6.723 8.463 1.00 96.44 223 LYS A N 1
ATOM 1577 C CA . LYS A 1 223 ? -3.272 7.980 9.140 1.00 96.44 223 L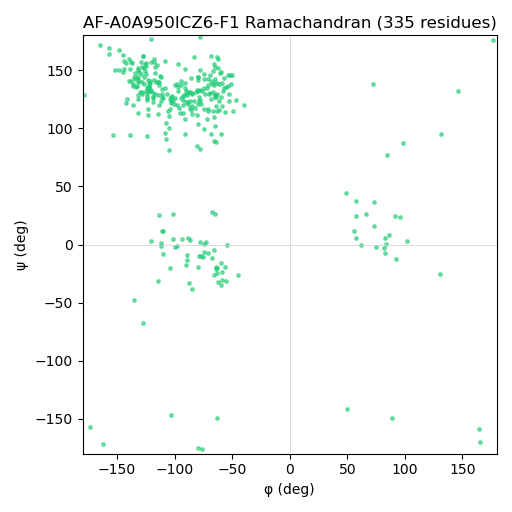YS A CA 1
ATOM 1578 C C . LYS A 1 223 ? -4.660 7.938 9.760 1.00 96.44 223 LYS A C 1
ATOM 1580 O O . LYS A 1 223 ? -5.604 7.464 9.139 1.00 96.44 223 LYS A O 1
ATOM 1585 N N . ILE A 1 224 ? -4.800 8.502 10.954 1.00 97.19 224 ILE A N 1
ATOM 1586 C CA . ILE A 1 224 ? -6.097 8.761 11.588 1.00 97.19 224 ILE A CA 1
ATOM 1587 C C . ILE A 1 224 ? -6.213 10.266 11.791 1.00 97.19 224 ILE A C 1
ATOM 1589 O O . ILE A 1 224 ? -5.331 10.889 12.379 1.00 97.19 224 ILE A O 1
ATOM 1593 N N . GLY A 1 225 ? -7.260 10.876 11.230 1.00 91.69 225 GLY A N 1
ATOM 1594 C CA . GLY A 1 225 ? -7.454 12.332 11.307 1.00 91.69 225 GLY A CA 1
ATOM 1595 C C . GLY A 1 225 ? -6.279 13.149 10.743 1.00 91.69 225 GLY A C 1
ATOM 1596 O O . GLY A 1 225 ? -6.066 14.282 11.156 1.00 91.69 225 GLY A O 1
ATOM 1597 N N . GLY A 1 226 ? -5.486 12.563 9.837 1.00 91.56 226 GLY A N 1
ATOM 1598 C CA . GLY A 1 226 ? -4.298 13.183 9.239 1.00 91.56 226 GLY A CA 1
ATOM 1599 C C . GLY A 1 226 ? -2.966 12.907 9.953 1.00 91.56 226 GLY A C 1
ATOM 1600 O O . GLY A 1 226 ? -1.921 13.142 9.348 1.00 91.56 226 GLY A O 1
ATOM 1601 N N . SER A 1 227 ? -2.969 12.355 11.172 1.00 95.88 227 SER A N 1
ATOM 1602 C CA . SER A 1 227 ? -1.745 11.980 11.901 1.00 95.88 227 SER A CA 1
ATOM 1603 C C . SER A 1 227 ? -1.342 10.534 11.620 1.00 95.88 227 SER A C 1
ATOM 1605 O O . SER A 1 227 ? -2.197 9.652 11.597 1.00 95.88 227 SER A O 1
ATOM 1607 N N . SER A 1 228 ? -0.042 10.282 11.448 1.00 95.56 228 SER A N 1
ATOM 1608 C CA . SER A 1 228 ? 0.539 8.953 11.199 1.00 95.56 228 SER A CA 1
ATOM 1609 C C . SER A 1 228 ? 1.177 8.304 12.434 1.00 95.56 228 SER A C 1
ATOM 1611 O O . SER A 1 228 ? 1.805 7.253 12.303 1.00 95.56 228 SER A O 1
ATOM 1613 N N . THR A 1 229 ? 1.068 8.924 13.612 1.00 96.94 229 THR A N 1
ATOM 1614 C CA . THR A 1 229 ? 1.701 8.448 14.854 1.00 96.94 229 THR A CA 1
ATOM 1615 C C . THR A 1 229 ? 0.691 8.335 15.982 1.00 96.94 229 THR A C 1
ATOM 1617 O O . THR A 1 229 ? 0.367 7.237 16.402 1.00 96.94 229 THR A O 1
ATOM 1620 N N . SER A 1 230 ? 0.150 9.444 16.466 1.00 97.75 230 SER A N 1
ATOM 1621 C CA . SER A 1 230 ? -0.836 9.458 17.543 1.00 97.75 230 SER A CA 1
ATOM 1622 C C . SER A 1 230 ? -1.665 10.735 17.505 1.00 97.75 230 SER A C 1
ATOM 1624 O O . SER A 1 230 ? -1.370 11.671 16.753 1.00 97.75 230 SER A O 1
ATOM 1626 N N . GLY A 1 231 ? -2.733 10.762 18.294 1.00 97.62 231 GLY A N 1
ATOM 1627 C CA . GLY A 1 231 ? -3.586 11.931 18.422 1.00 97.62 231 GLY A CA 1
ATOM 1628 C C . GLY A 1 231 ? -4.916 11.602 19.074 1.00 97.62 231 GLY A C 1
ATOM 1629 O O . GLY A 1 231 ? -5.069 10.588 19.758 1.00 97.62 231 GLY A O 1
ATOM 1630 N N . THR A 1 232 ? -5.888 12.472 18.831 1.00 97.38 232 THR A N 1
ATOM 1631 C CA . THR A 1 232 ? -7.218 12.372 19.416 1.00 97.38 232 THR A CA 1
ATOM 1632 C C . THR A 1 232 ? -8.275 12.650 18.357 1.00 97.38 232 THR A C 1
ATOM 1634 O O . THR A 1 232 ? -8.156 13.594 17.577 1.00 97.38 232 THR A O 1
ATOM 1637 N N . VAL A 1 233 ? -9.324 11.835 18.345 1.00 97.31 233 VAL A N 1
ATOM 1638 C CA . VAL A 1 233 ? -10.559 12.069 17.601 1.00 97.31 233 VAL A CA 1
ATOM 1639 C C . VAL A 1 233 ? -11.617 12.550 18.590 1.00 97.31 233 VAL A C 1
ATOM 1641 O O . VAL A 1 233 ? -11.851 11.913 19.619 1.00 97.31 233 VAL A O 1
ATOM 1644 N N . ILE A 1 234 ? -12.245 13.685 18.289 1.00 96.25 234 ILE A N 1
ATOM 1645 C CA . ILE A 1 234 ? -13.312 14.249 19.122 1.00 96.25 234 ILE A CA 1
ATOM 1646 C C . ILE A 1 234 ? -14.579 13.412 18.927 1.00 96.25 234 ILE A C 1
ATOM 1648 O O . ILE A 1 234 ? -14.994 13.161 17.794 1.00 96.25 234 ILE A O 1
ATOM 1652 N N . GLY A 1 235 ? -15.184 12.984 20.033 1.00 92.50 235 GLY A N 1
ATOM 1653 C CA . GLY A 1 235 ? -16.438 12.242 20.053 1.00 92.50 235 GLY A CA 1
ATOM 1654 C C . GLY A 1 235 ? -17.535 12.959 20.837 1.00 92.50 235 GLY A C 1
ATOM 1655 O O . GLY A 1 235 ? -17.334 14.011 21.444 1.00 92.50 235 GLY A O 1
ATOM 1656 N N . THR A 1 236 ? -18.724 12.369 20.850 1.00 93.38 236 THR A N 1
ATOM 1657 C CA . THR A 1 236 ? -19.801 12.743 21.770 1.00 93.38 236 THR A CA 1
ATOM 1658 C C . THR A 1 236 ? -19.569 12.072 23.118 1.00 93.38 236 THR A C 1
ATOM 1660 O O . THR A 1 236 ? -19.344 10.865 23.150 1.00 93.38 236 THR A O 1
ATOM 1663 N N . GLY A 1 237 ? -19.645 12.823 24.220 1.00 88.56 237 GLY A N 1
ATOM 1664 C CA . GLY A 1 237 ? -19.459 12.293 25.582 1.00 88.56 237 GLY A CA 1
ATOM 1665 C C . GLY A 1 237 ? -17.998 12.156 26.035 1.00 88.56 237 GLY A C 1
ATOM 1666 O O . GLY A 1 237 ? -17.747 11.903 27.213 1.00 88.56 237 GLY A O 1
ATOM 1667 N N . GLY A 1 238 ? -17.037 12.372 25.133 1.00 93.06 238 GLY A N 1
ATOM 1668 C CA . GLY A 1 238 ? -15.605 12.305 25.409 1.00 93.06 238 GLY A CA 1
ATOM 1669 C C . GLY A 1 238 ? -14.774 12.233 24.130 1.00 93.06 238 GLY A C 1
ATOM 1670 O O . GLY A 1 238 ? -15.281 12.396 23.024 1.00 93.06 238 GLY A O 1
ATOM 1671 N N . ASN A 1 239 ? -13.484 11.959 24.290 1.00 95.69 239 ASN A N 1
ATOM 1672 C CA . ASN A 1 239 ? -12.521 11.843 23.202 1.00 95.69 239 ASN A CA 1
ATOM 1673 C C . ASN A 1 239 ? -12.100 10.382 22.990 1.00 95.69 239 ASN A C 1
ATOM 1675 O O . ASN A 1 239 ? -12.179 9.571 23.915 1.00 95.69 239 ASN A O 1
ATOM 1679 N N . VAL A 1 240 ? -11.612 10.055 21.791 1.00 97.06 240 VAL A N 1
ATOM 1680 C CA . VAL A 1 240 ? -10.931 8.786 21.493 1.00 97.06 240 VAL A CA 1
ATOM 1681 C C . VAL A 1 240 ? -9.478 9.077 21.149 1.00 97.06 240 VAL A C 1
ATOM 1683 O O . VAL A 1 240 ? -9.181 9.679 20.119 1.00 97.06 240 VAL A O 1
ATOM 1686 N N . ASN A 1 241 ? -8.564 8.652 22.011 1.00 97.56 241 ASN A N 1
ATOM 1687 C CA . ASN A 1 241 ? -7.132 8.718 21.753 1.00 97.56 241 ASN A CA 1
ATOM 1688 C C . ASN A 1 241 ? -6.718 7.568 20.840 1.00 97.56 241 ASN A C 1
ATOM 1690 O O . ASN A 1 241 ? -7.239 6.459 20.972 1.00 97.56 241 ASN A O 1
ATOM 1694 N N . PHE A 1 242 ? -5.760 7.820 19.952 1.00 97.94 242 PHE A N 1
ATOM 1695 C CA . PHE A 1 242 ? -5.203 6.798 19.080 1.00 97.94 242 PHE A CA 1
ATOM 1696 C C . PHE A 1 242 ? -3.680 6.797 19.071 1.00 97.94 242 PHE A C 1
ATOM 1698 O O . PHE A 1 242 ? -3.034 7.833 19.243 1.00 97.94 242 PHE A O 1
ATOM 1705 N N . ASN A 1 243 ? -3.116 5.622 18.813 1.00 98.06 243 ASN A N 1
ATOM 1706 C CA . ASN A 1 243 ? -1.700 5.427 18.532 1.00 98.06 243 ASN A CA 1
ATOM 1707 C C . ASN A 1 243 ? -1.553 4.460 17.355 1.00 98.06 243 ASN A C 1
ATOM 1709 O O . ASN A 1 243 ? -2.268 3.469 17.291 1.00 98.06 243 ASN A O 1
ATOM 1713 N N . ILE A 1 244 ? -0.638 4.733 16.434 1.00 98.00 244 ILE A N 1
ATOM 1714 C CA . ILE A 1 244 ? -0.402 3.978 15.204 1.00 98.00 244 ILE A CA 1
ATOM 1715 C C . ILE A 1 244 ? 1.027 3.446 15.247 1.00 98.00 244 ILE A C 1
ATOM 1717 O O . ILE A 1 244 ? 1.988 4.197 15.403 1.00 98.00 244 ILE A O 1
ATOM 1721 N N . ASN A 1 245 ? 1.173 2.141 15.057 1.00 96.12 245 ASN A N 1
ATOM 1722 C CA . ASN A 1 245 ? 2.451 1.485 14.861 1.00 96.12 245 ASN A CA 1
ATOM 1723 C C . ASN A 1 245 ? 2.574 1.036 13.400 1.00 96.12 245 ASN A C 1
ATOM 1725 O O . ASN A 1 245 ? 2.129 -0.050 13.028 1.00 96.12 245 ASN A O 1
ATOM 1729 N N . GLN A 1 246 ? 3.236 1.868 12.592 1.00 93.69 246 GLN A N 1
ATOM 1730 C CA . GLN A 1 246 ? 3.451 1.615 11.162 1.00 93.69 246 GLN A CA 1
ATOM 1731 C C . GLN A 1 246 ? 4.227 0.312 10.905 1.00 93.69 246 GLN A C 1
ATOM 1733 O O . GLN A 1 246 ? 3.938 -0.398 9.955 1.00 93.69 246 GLN A O 1
ATOM 1738 N N . SER A 1 247 ? 5.177 -0.063 11.772 1.00 91.19 247 SER A N 1
ATOM 1739 C CA . SER A 1 247 ? 6.012 -1.260 11.550 1.00 91.19 247 SER A CA 1
ATOM 1740 C C . SER A 1 247 ? 5.230 -2.577 11.591 1.00 91.19 247 SER A C 1
ATOM 1742 O O . SER A 1 247 ? 5.636 -3.559 10.973 1.00 91.19 247 SER A O 1
ATOM 1744 N N . THR A 1 248 ? 4.112 -2.587 12.320 1.00 92.12 248 THR A N 1
ATOM 1745 C CA . THR A 1 248 ? 3.223 -3.749 12.463 1.00 92.12 248 THR A CA 1
ATOM 1746 C C . THR A 1 248 ? 1.868 -3.533 11.796 1.00 92.12 248 THR A C 1
ATOM 1748 O O . THR A 1 248 ? 1.012 -4.406 11.891 1.00 92.12 248 THR A O 1
ATOM 1751 N N . GLN A 1 249 ? 1.663 -2.377 11.153 1.00 94.69 249 GLN A N 1
ATOM 1752 C CA . GLN A 1 249 ? 0.377 -1.938 10.603 1.00 94.69 249 GLN A CA 1
ATOM 1753 C C . GLN A 1 249 ? -0.768 -2.074 11.606 1.00 94.69 249 GLN A C 1
ATOM 1755 O O . GLN A 1 249 ? -1.853 -2.554 11.283 1.00 94.69 249 GLN A O 1
ATOM 1760 N N . THR A 1 250 ? -0.526 -1.665 12.850 1.00 95.69 250 THR A N 1
ATOM 1761 C CA . THR A 1 250 ? -1.553 -1.670 13.894 1.00 95.69 250 THR A CA 1
ATOM 1762 C C . THR A 1 250 ? -1.874 -0.264 14.360 1.00 95.69 250 THR A C 1
ATOM 1764 O O . THR A 1 250 ? -1.043 0.641 14.288 1.00 95.69 250 THR A O 1
ATOM 1767 N N . PHE A 1 251 ? -3.082 -0.073 14.873 1.00 97.06 251 PHE A N 1
ATOM 1768 C CA . PHE A 1 251 ? -3.416 1.110 15.649 1.00 97.06 251 PHE A CA 1
ATOM 1769 C C . PHE A 1 251 ? -4.265 0.736 16.856 1.00 97.06 251 PHE A C 1
ATOM 1771 O O . PHE A 1 251 ? -5.001 -0.245 16.827 1.00 97.06 251 PHE A O 1
ATOM 1778 N N . THR A 1 252 ? -4.158 1.509 17.928 1.00 95.81 252 THR A N 1
ATOM 1779 C CA . THR A 1 252 ? -4.980 1.356 19.125 1.00 95.81 252 THR A CA 1
ATOM 1780 C C . THR A 1 252 ? -5.915 2.540 19.267 1.00 95.81 252 THR A C 1
ATOM 1782 O O . THR A 1 252 ? -5.540 3.660 18.928 1.00 95.81 252 THR A O 1
ATOM 1785 N N . LEU A 1 253 ? -7.127 2.296 19.760 1.00 95.56 253 LEU A N 1
ATOM 1786 C CA . LEU A 1 253 ? -8.111 3.320 20.106 1.00 95.56 253 LEU A CA 1
ATOM 1787 C C . LEU A 1 253 ? -8.504 3.166 21.572 1.00 95.56 253 LEU A C 1
ATOM 1789 O O . LEU A 1 253 ? -8.746 2.049 22.017 1.00 95.56 253 LEU A O 1
ATOM 1793 N N . SER A 1 254 ? -8.585 4.267 22.317 1.00 93.94 254 SER A N 1
ATOM 1794 C CA . SER A 1 254 ? -9.029 4.276 23.716 1.00 93.94 254 SER A CA 1
ATOM 1795 C C . SER A 1 254 ? -9.885 5.507 23.987 1.00 93.94 254 SER A C 1
ATOM 1797 O O . SER A 1 254 ? -9.468 6.638 23.733 1.00 93.94 254 SER A O 1
ATOM 1799 N N . ALA A 1 255 ? -11.095 5.288 24.495 1.00 94.44 255 ALA A N 1
ATOM 1800 C CA . ALA A 1 255 ? -11.967 6.374 24.921 1.00 94.44 255 ALA A CA 1
ATOM 1801 C C . ALA A 1 255 ? -11.494 6.982 26.246 1.00 94.44 255 ALA A C 1
ATOM 1803 O O . ALA A 1 255 ? -11.021 6.276 27.131 1.00 94.44 255 ALA A O 1
ATOM 1804 N N . THR A 1 256 ? -11.694 8.287 26.421 1.00 93.38 256 THR A N 1
ATOM 1805 C CA . THR A 1 256 ? -11.408 8.976 27.690 1.00 93.38 256 THR A CA 1
ATOM 1806 C C . THR A 1 256 ? -12.501 8.787 28.740 1.00 93.38 256 THR A C 1
ATOM 1808 O O . THR A 1 256 ? -12.256 9.016 29.920 1.00 93.38 256 THR A O 1
ATOM 1811 N N . THR A 1 257 ? -13.711 8.410 28.326 1.00 90.50 257 THR A N 1
ATOM 1812 C CA . THR A 1 257 ? -14.877 8.223 29.198 1.00 90.50 257 THR A CA 1
ATOM 1813 C C . THR A 1 257 ? -15.674 6.985 28.778 1.00 90.50 257 THR A C 1
ATOM 1815 O O . THR A 1 257 ? -15.566 6.484 27.652 1.00 90.50 257 THR A O 1
ATOM 1818 N N . ASN A 1 258 ? -16.478 6.471 29.708 1.00 84.19 258 ASN A N 1
ATOM 1819 C CA . ASN A 1 258 ? -17.495 5.464 29.418 1.00 84.19 258 ASN A CA 1
ATOM 1820 C C . ASN A 1 258 ? -18.679 6.213 28.780 1.00 84.19 258 ASN A C 1
ATOM 1822 O O . ASN A 1 258 ? -19.169 7.150 29.409 1.00 84.19 258 ASN A O 1
ATOM 1826 N N . ASN A 1 259 ? -19.124 5.829 27.576 1.00 86.88 259 ASN A N 1
ATOM 1827 C CA . ASN A 1 259 ? -20.113 6.525 26.722 1.00 86.88 259 ASN A CA 1
ATOM 1828 C C . ASN A 1 259 ? -19.551 7.536 25.699 1.00 86.88 259 ASN A C 1
ATOM 1830 O O . ASN A 1 259 ? -20.273 8.431 25.256 1.00 86.88 259 ASN A O 1
ATOM 1834 N N . THR A 1 260 ? -18.294 7.388 25.279 1.00 93.69 260 THR A N 1
ATOM 1835 C CA . THR A 1 260 ? -17.767 8.097 24.106 1.00 93.69 260 THR A CA 1
ATOM 1836 C C . THR A 1 260 ? -18.235 7.418 22.825 1.00 93.69 260 THR A C 1
ATOM 1838 O O . THR A 1 260 ? -18.061 6.214 22.661 1.00 93.69 260 THR A O 1
ATOM 1841 N N . SER A 1 261 ? -18.726 8.193 21.862 1.00 94.50 261 SER A N 1
ATOM 1842 C CA . SER A 1 261 ? -18.894 7.741 20.476 1.00 94.50 261 SER A CA 1
ATOM 1843 C C . SER A 1 261 ? -18.152 8.679 19.532 1.00 94.50 261 SER A C 1
ATOM 1845 O O . SER A 1 261 ? -18.333 9.892 19.606 1.00 94.50 261 SER A O 1
ATOM 1847 N N . ALA A 1 262 ? -17.294 8.146 18.666 1.00 96.75 262 ALA A N 1
ATOM 1848 C CA . ALA A 1 262 ? -16.520 8.937 17.715 1.00 96.75 262 ALA A CA 1
ATOM 1849 C C . ALA A 1 262 ? -16.451 8.250 16.352 1.00 96.75 262 ALA A C 1
ATOM 1851 O O . ALA A 1 262 ? -16.277 7.038 16.255 1.00 96.75 262 ALA A O 1
ATOM 1852 N N . THR A 1 263 ? -16.541 9.038 15.284 1.00 97.19 263 THR A N 1
ATOM 1853 C CA . THR A 1 263 ? -16.289 8.549 13.925 1.00 97.19 263 THR A CA 1
ATOM 1854 C C . THR A 1 263 ? -14.793 8.602 13.661 1.00 97.19 263 THR A C 1
ATOM 1856 O O . THR A 1 263 ? -14.208 9.677 13.708 1.00 97.19 263 THR A O 1
ATOM 1859 N N . ILE A 1 264 ? -14.175 7.457 13.387 1.00 97.38 264 ILE A N 1
ATOM 1860 C CA . ILE A 1 264 ? -12.739 7.314 13.155 1.00 97.38 264 ILE A CA 1
ATOM 1861 C C . ILE A 1 264 ? -12.467 7.430 11.651 1.00 97.38 264 ILE A C 1
ATOM 1863 O O . ILE A 1 264 ? -12.891 6.552 10.898 1.00 97.38 264 ILE A O 1
ATOM 1867 N N . PRO A 1 265 ? -11.783 8.487 11.177 1.00 96.50 265 PRO A N 1
ATOM 1868 C CA . PRO A 1 265 ? -11.403 8.619 9.777 1.00 96.50 265 PRO A CA 1
ATOM 1869 C C . PRO A 1 265 ? -10.011 8.012 9.569 1.00 96.50 265 PRO A C 1
ATOM 1871 O O . PRO A 1 265 ? -8.999 8.680 9.794 1.00 96.50 265 PRO A O 1
ATOM 1874 N N . LEU A 1 266 ? -9.964 6.746 9.156 1.00 96.94 266 LEU A N 1
ATOM 1875 C CA . LEU A 1 266 ? -8.728 6.055 8.800 1.00 96.94 266 LEU A CA 1
ATOM 1876 C C . LEU A 1 266 ? -8.437 6.262 7.314 1.00 96.94 266 LEU A C 1
ATOM 1878 O O . LEU A 1 266 ? -9.295 6.020 6.465 1.00 96.94 266 LEU A O 1
ATOM 1882 N N . THR A 1 267 ? -7.216 6.659 6.989 1.00 95.44 267 THR A N 1
ATOM 1883 C CA . THR A 1 267 ? -6.730 6.720 5.614 1.00 95.44 267 THR A CA 1
ATOM 1884 C C . THR A 1 267 ? -5.410 5.977 5.472 1.00 95.44 267 THR A C 1
ATOM 1886 O O . THR A 1 267 ? -4.645 5.843 6.426 1.00 95.44 267 THR A O 1
ATOM 1889 N N . ALA A 1 26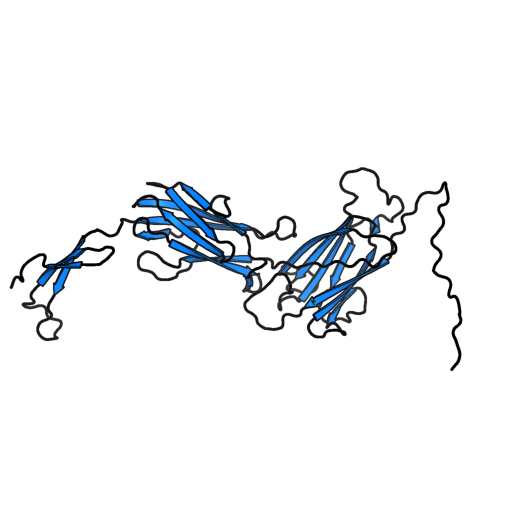8 ? -5.149 5.477 4.272 1.00 93.44 268 ALA A N 1
ATOM 1890 C CA . ALA A 1 268 ? -3.879 4.887 3.889 1.00 93.44 268 ALA A CA 1
ATOM 1891 C C . ALA A 1 268 ? -3.416 5.510 2.574 1.00 93.44 268 ALA A C 1
ATOM 1893 O O . ALA A 1 268 ? -4.197 5.616 1.624 1.00 93.44 268 ALA A O 1
ATOM 1894 N N . VAL A 1 269 ? -2.156 5.934 2.545 1.00 90.06 269 VAL A N 1
ATOM 1895 C CA . VAL A 1 269 ? -1.510 6.600 1.403 1.00 90.06 269 VAL A CA 1
ATOM 1896 C C . VAL A 1 269 ? -0.212 5.879 1.047 1.00 90.06 269 VAL A C 1
ATOM 1898 O O . VAL A 1 269 ? 0.292 5.129 1.887 1.00 90.06 269 VAL A O 1
ATOM 1901 N N . PRO A 1 270 ? 0.356 6.071 -0.154 1.00 85.19 270 PRO A N 1
ATOM 1902 C CA . PRO A 1 270 ? 1.581 5.387 -0.534 1.00 85.19 270 PRO A CA 1
ATOM 1903 C C . PRO A 1 270 ? 2.716 5.747 0.437 1.00 85.19 270 PRO A C 1
ATOM 1905 O O . PRO A 1 270 ? 2.716 6.851 0.995 1.00 85.19 270 PRO A O 1
ATOM 1908 N N . PRO A 1 271 ? 3.655 4.819 0.686 1.00 77.25 271 PRO A N 1
ATOM 1909 C CA . PRO A 1 271 ? 4.741 5.033 1.640 1.00 77.25 271 PRO A CA 1
ATOM 1910 C C . PRO A 1 271 ? 5.663 6.186 1.239 1.00 77.25 271 PRO A C 1
ATOM 1912 O O . PRO A 1 271 ? 6.174 6.882 2.115 1.00 77.25 271 PRO A O 1
ATOM 1915 N N . ASN A 1 272 ? 5.848 6.411 -0.064 1.00 75.56 272 ASN A N 1
ATOM 1916 C CA . ASN A 1 272 ? 6.717 7.453 -0.585 1.00 75.56 272 ASN A CA 1
ATOM 1917 C C . ASN A 1 272 ? 5.892 8.443 -1.412 1.00 75.56 272 ASN A C 1
ATOM 1919 O O . ASN A 1 272 ? 5.110 8.067 -2.278 1.00 75.56 272 ASN A O 1
ATOM 1923 N N . ALA A 1 273 ? 6.053 9.738 -1.149 1.00 68.81 273 ALA A N 1
ATOM 1924 C CA . ALA A 1 273 ? 5.471 10.757 -2.012 1.00 68.81 273 ALA A CA 1
ATOM 1925 C C . ALA A 1 273 ? 6.316 10.885 -3.290 1.00 68.81 273 ALA A C 1
ATOM 1927 O O . ALA A 1 273 ? 7.534 11.023 -3.203 1.00 68.81 273 ALA A O 1
ATOM 1928 N N . GLY A 1 274 ? 5.670 10.895 -4.459 1.00 67.75 274 GLY A N 1
ATOM 1929 C CA . GLY A 1 274 ? 6.346 11.132 -5.742 1.00 67.75 274 GLY A CA 1
ATOM 1930 C C . GLY A 1 274 ? 6.956 9.894 -6.408 1.00 67.75 274 GLY A C 1
ATOM 1931 O O . GLY A 1 274 ? 7.614 10.041 -7.428 1.00 67.75 274 GLY A O 1
ATOM 1932 N N . ASP A 1 275 ? 6.702 8.690 -5.891 1.00 67.19 275 ASP A N 1
ATOM 1933 C CA . ASP A 1 275 ? 7.070 7.414 -6.530 1.00 67.19 275 ASP A CA 1
ATOM 1934 C C . ASP A 1 275 ? 6.120 7.017 -7.684 1.00 67.19 275 ASP A C 1
ATOM 1936 O O . ASP A 1 275 ? 6.277 5.970 -8.303 1.00 67.19 275 ASP A O 1
ATOM 1940 N N . GLY A 1 276 ? 5.124 7.848 -8.002 1.00 66.06 276 GLY A N 1
ATOM 1941 C CA . GLY A 1 276 ? 4.113 7.568 -9.024 1.00 66.06 276 GLY A CA 1
ATOM 1942 C C . GLY A 1 276 ? 2.960 6.675 -8.551 1.00 66.06 276 GLY A C 1
ATOM 1943 O O . GLY A 1 276 ? 2.003 6.483 -9.302 1.00 66.06 276 GLY A O 1
ATOM 1944 N N . LEU A 1 277 ? 2.973 6.176 -7.309 1.00 79.19 277 LEU A N 1
ATOM 1945 C CA . LEU A 1 277 ? 1.837 5.454 -6.743 1.00 79.19 277 LEU A CA 1
ATOM 1946 C C . LEU A 1 277 ? 0.681 6.411 -6.431 1.00 79.19 277 LEU A C 1
ATOM 1948 O O . LEU A 1 277 ? 0.844 7.466 -5.820 1.00 79.19 277 LEU A O 1
ATOM 1952 N N . SER A 1 278 ? -0.533 6.006 -6.805 1.00 70.12 278 SER A N 1
ATOM 1953 C CA . SER A 1 278 ? -1.757 6.790 -6.592 1.00 70.12 278 SER A CA 1
ATOM 1954 C C . SER A 1 278 ? -2.690 6.187 -5.538 1.00 70.12 278 SER A C 1
ATOM 1956 O O . SER A 1 278 ? -3.855 6.581 -5.451 1.00 70.12 278 SER A O 1
ATOM 1958 N N . PHE A 1 279 ? -2.233 5.190 -4.773 1.00 81.31 279 PHE A N 1
ATOM 1959 C CA . PHE A 1 279 ? -3.085 4.501 -3.807 1.00 81.31 279 PHE A CA 1
ATOM 1960 C C . PHE A 1 279 ? -3.559 5.451 -2.709 1.00 81.31 279 PHE A C 1
ATOM 1962 O O . PHE A 1 279 ? -2.778 5.917 -1.891 1.00 81.31 279 PHE A O 1
ATOM 1969 N N . SER A 1 280 ? -4.865 5.687 -2.651 1.00 83.69 280 SER A N 1
ATOM 1970 C CA . SER A 1 280 ? -5.503 6.376 -1.537 1.00 83.69 280 SER A CA 1
ATOM 1971 C C . SER A 1 280 ? -6.777 5.633 -1.179 1.00 83.69 280 SER A C 1
ATOM 1973 O O . SER A 1 280 ? -7.665 5.448 -2.019 1.00 83.69 280 SER A O 1
ATOM 1975 N N . LYS A 1 281 ? -6.857 5.160 0.064 1.00 89.00 281 LYS A N 1
ATOM 1976 C CA . LYS A 1 281 ? -8.070 4.544 0.605 1.00 89.00 281 LYS A CA 1
ATOM 1977 C C . LYS A 1 281 ? -8.434 5.194 1.916 1.00 89.00 281 LYS A C 1
ATOM 1979 O O . LYS A 1 281 ? -7.577 5.442 2.758 1.00 89.00 281 LYS A O 1
ATOM 1984 N N . SER A 1 282 ? -9.731 5.398 2.078 1.00 92.38 282 SER A N 1
ATOM 1985 C CA . SER A 1 282 ? -10.331 5.906 3.297 1.00 92.38 282 SER A CA 1
ATOM 1986 C C . SER A 1 282 ? -11.352 4.894 3.783 1.00 92.38 282 SER A C 1
ATOM 1988 O O . SER A 1 282 ? -12.151 4.380 2.999 1.00 92.38 282 SER A O 1
ATOM 1990 N N . LEU A 1 283 ? -11.326 4.619 5.076 1.00 94.44 283 LEU A N 1
ATOM 1991 C CA . LEU A 1 283 ? -12.342 3.854 5.772 1.00 94.44 283 LEU A CA 1
ATOM 1992 C C . LEU A 1 283 ? -12.778 4.683 6.972 1.00 94.44 283 LEU A C 1
ATOM 1994 O O . LEU A 1 283 ? -11.953 5.194 7.727 1.00 94.44 283 LEU A O 1
ATOM 1998 N N . SER A 1 284 ? -14.087 4.819 7.140 1.00 95.06 284 SER A N 1
ATOM 1999 C CA . SER A 1 284 ? -14.655 5.477 8.305 1.00 95.06 284 SER A CA 1
ATOM 2000 C C . SER A 1 284 ? -15.570 4.514 9.035 1.00 95.06 284 SER A C 1
ATOM 2002 O O . SER A 1 284 ? -16.372 3.838 8.397 1.00 95.06 284 SER A O 1
ATOM 2004 N N . PHE A 1 285 ? -15.413 4.420 10.350 1.00 95.06 285 PHE A N 1
ATOM 2005 C CA . PHE A 1 285 ? -16.209 3.562 11.223 1.00 95.06 285 PHE A CA 1
ATOM 2006 C C . PHE A 1 285 ? -16.442 4.270 12.556 1.00 95.06 285 PHE A C 1
ATOM 2008 O O . PHE A 1 285 ? -15.687 5.171 12.925 1.00 95.06 285 PHE A O 1
ATOM 2015 N N . THR A 1 286 ? -17.480 3.883 13.283 1.00 95.06 286 THR A N 1
ATOM 2016 C CA . THR A 1 286 ? -17.783 4.462 14.592 1.00 95.06 286 THR A CA 1
ATOM 2017 C C . THR A 1 286 ? -17.134 3.624 15.683 1.00 95.06 286 THR A C 1
ATOM 2019 O O . THR A 1 286 ? -17.373 2.426 15.777 1.00 95.06 286 THR A O 1
ATOM 2022 N N . TYR A 1 287 ? -16.323 4.246 16.529 1.00 93.69 287 TYR A N 1
ATOM 2023 C CA . TYR A 1 287 ? -15.859 3.669 17.784 1.00 93.69 287 TYR A CA 1
ATOM 2024 C C . TYR A 1 287 ? -16.809 4.101 18.896 1.00 93.69 287 TYR A C 1
ATOM 2026 O O . TYR A 1 287 ? -17.048 5.300 19.053 1.00 93.69 287 TYR A O 1
ATOM 2034 N N . GLN A 1 288 ? -17.331 3.155 19.674 1.00 92.88 288 GLN A N 1
ATOM 2035 C CA . GLN A 1 288 ? -18.270 3.457 20.752 1.00 92.88 288 GLN A CA 1
ATOM 2036 C C . GLN A 1 288 ? -17.869 2.747 22.045 1.00 92.88 288 GLN A C 1
ATOM 2038 O O . GLN A 1 288 ? -17.969 1.525 22.129 1.00 92.88 288 GLN A O 1
ATOM 2043 N N . SER A 1 289 ? -17.472 3.504 23.072 1.00 91.25 289 SER A N 1
ATOM 2044 C CA . SER A 1 289 ? -17.319 2.955 24.417 1.00 91.25 289 SER A CA 1
ATOM 2045 C C . SER A 1 289 ? -18.672 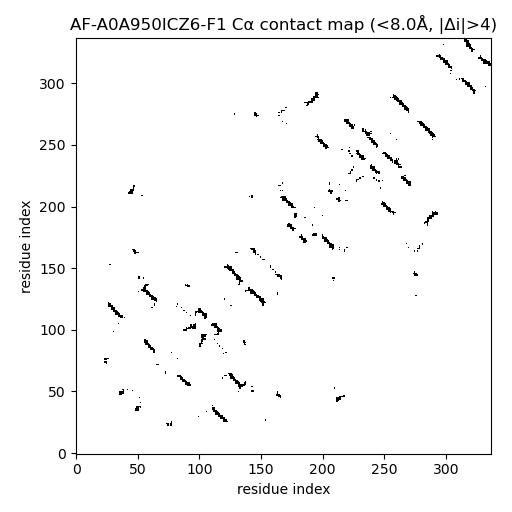2.821 25.096 1.00 91.25 289 SER A C 1
ATOM 2047 O O . SER A 1 289 ? -19.430 3.781 25.230 1.00 91.25 289 SER A O 1
ATOM 2049 N N . GLY A 1 290 ? -18.978 1.605 25.532 1.00 83.31 290 GLY A N 1
ATOM 2050 C CA . GLY A 1 290 ? -20.093 1.328 26.418 1.00 83.31 290 GLY A CA 1
ATOM 2051 C C . GLY A 1 290 ? -19.761 1.647 27.878 1.00 83.31 290 GLY A C 1
ATOM 2052 O O . GLY A 1 290 ? -18.667 2.133 28.196 1.00 83.31 290 GLY A O 1
ATOM 2053 N N . PRO A 1 291 ? -20.692 1.332 28.790 1.00 81.19 291 PRO A N 1
ATOM 2054 C CA . PRO A 1 291 ? -20.430 1.356 30.220 1.00 81.19 291 PRO A CA 1
ATOM 2055 C C . PRO A 1 291 ? -19.178 0.537 30.557 1.00 81.19 2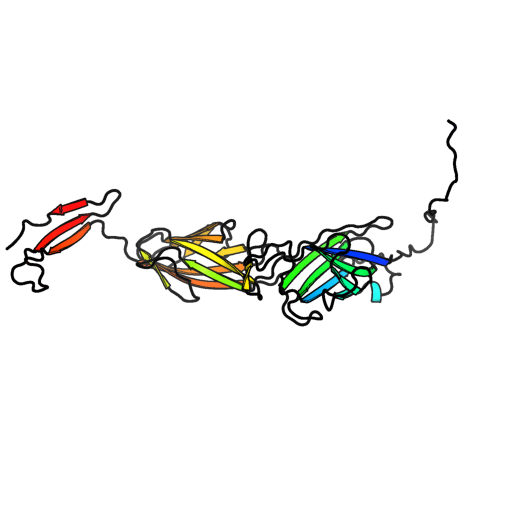91 PRO A C 1
ATOM 2057 O O . PRO A 1 291 ? -18.889 -0.478 29.917 1.00 81.19 291 PRO A O 1
ATOM 2060 N N . GLY A 1 292 ? -18.427 0.979 31.565 1.00 74.31 292 GLY A N 1
ATOM 2061 C CA . GLY A 1 292 ? -17.406 0.126 32.167 1.00 74.31 292 GLY A CA 1
ATOM 2062 C C . GLY A 1 292 ? -18.049 -1.114 32.788 1.00 74.31 292 GLY A C 1
ATOM 2063 O O . GLY A 1 292 ? -19.245 -1.111 33.091 1.00 74.31 292 GLY A O 1
ATOM 2064 N N . LEU A 1 293 ? -17.255 -2.167 32.999 1.00 73.62 293 LEU A N 1
ATOM 2065 C CA . LEU A 1 293 ? -17.712 -3.287 33.819 1.00 73.62 293 LEU A CA 1
ATOM 2066 C C . LEU A 1 293 ? -18.101 -2.751 35.204 1.00 73.62 293 LEU A C 1
ATOM 2068 O O . LEU A 1 293 ? -17.365 -1.924 35.757 1.00 73.62 293 LEU A O 1
ATOM 2072 N N . PRO A 1 294 ? -19.246 -3.172 35.764 1.00 74.31 294 PRO A N 1
ATOM 2073 C CA . PRO A 1 294 ? -19.579 -2.808 37.127 1.00 74.31 294 PRO A CA 1
ATOM 2074 C C . PRO A 1 294 ? -18.507 -3.378 38.064 1.00 74.31 294 PRO A C 1
ATOM 2076 O O . PRO A 1 294 ? -18.059 -4.510 37.885 1.00 74.31 294 PRO A O 1
ATOM 2079 N N . ALA A 1 295 ? -18.091 -2.590 39.058 1.00 78.19 295 ALA A N 1
ATOM 2080 C CA . ALA A 1 295 ? -17.096 -3.028 40.042 1.00 78.19 295 ALA A CA 1
ATOM 2081 C C . ALA A 1 295 ? -17.566 -4.278 40.806 1.00 78.19 295 ALA A C 1
ATOM 2083 O O . ALA A 1 295 ? -16.756 -5.118 41.192 1.00 78.19 295 ALA A O 1
ATOM 2084 N N . SER A 1 296 ? -18.881 -4.415 40.979 1.00 78.94 296 SER A N 1
ATOM 2085 C CA . SER A 1 296 ? -19.519 -5.615 41.491 1.00 78.94 296 SER A CA 1
ATOM 2086 C C . SER A 1 296 ? -20.876 -5.849 40.833 1.00 78.94 296 SER A C 1
ATOM 2088 O O . SER A 1 296 ? -21.580 -4.906 40.467 1.00 78.94 296 SER A O 1
ATOM 2090 N N . PHE A 1 297 ? -21.249 -7.114 40.680 1.00 82.88 297 PHE A N 1
ATOM 2091 C CA . PHE A 1 297 ? -22.577 -7.524 40.240 1.00 82.88 297 PHE A CA 1
ATOM 2092 C C . PHE A 1 297 ? -23.058 -8.723 41.056 1.00 82.88 297 PHE A C 1
ATOM 2094 O O . PHE A 1 297 ? -22.263 -9.453 41.649 1.00 82.88 297 PHE A O 1
ATOM 2101 N N . LEU A 1 298 ? -24.376 -8.904 41.107 1.00 84.44 298 LEU A N 1
ATOM 2102 C CA . LEU A 1 298 ? -24.979 -10.078 41.722 1.00 84.44 298 LEU A CA 1
ATOM 2103 C C . LEU A 1 298 ? -25.055 -11.200 40.689 1.00 84.44 298 LEU A C 1
ATOM 2105 O O . LEU A 1 298 ? -25.524 -10.980 39.573 1.00 84.44 298 LEU A O 1
ATOM 2109 N N . ALA A 1 299 ? -24.597 -12.384 41.073 1.00 80.50 299 ALA A N 1
ATOM 2110 C CA . ALA A 1 299 ? -24.749 -13.616 40.315 1.00 80.50 299 ALA A CA 1
ATOM 2111 C C . ALA A 1 299 ? -25.565 -14.610 41.143 1.00 80.50 299 ALA A C 1
ATOM 2113 O O . ALA A 1 299 ? -25.374 -14.696 42.356 1.00 80.50 299 ALA A O 1
ATOM 2114 N N . ASP A 1 300 ? -26.450 -15.368 40.505 1.00 79.81 300 ASP A N 1
ATOM 2115 C CA . ASP A 1 300 ? -27.102 -16.510 41.132 1.00 79.81 300 ASP A CA 1
ATOM 2116 C C . ASP A 1 300 ? -26.381 -17.814 40.770 1.00 79.81 300 ASP A C 1
ATOM 2118 O O . ASP A 1 300 ? -26.007 -18.054 39.621 1.00 79.81 300 ASP A O 1
ATOM 2122 N N . ALA A 1 301 ? -26.165 -18.661 41.772 1.00 70.31 301 ALA A N 1
ATOM 2123 C CA . ALA A 1 301 ? -25.752 -20.041 41.589 1.00 70.31 301 ALA A CA 1
ATOM 2124 C C . ALA A 1 301 ? -26.959 -20.930 41.883 1.00 70.31 301 ALA A C 1
ATOM 2126 O O . ALA A 1 301 ? -27.456 -20.971 43.009 1.00 70.31 301 ALA A O 1
ATOM 2127 N N . GLN A 1 302 ? -27.437 -21.635 40.860 1.00 69.56 302 GLN A N 1
ATOM 2128 C CA . GLN A 1 302 ? -28.541 -22.579 40.998 1.00 69.56 302 GLN A CA 1
ATOM 2129 C C . GLN A 1 302 ? -27.985 -23.988 41.140 1.00 69.56 302 GLN A C 1
ATOM 2131 O O . GLN A 1 302 ? -27.306 -24.499 40.244 1.00 69.56 302 GLN A O 1
ATOM 2136 N N . GLN A 1 303 ? -28.291 -24.643 42.258 1.00 62.78 303 GLN A N 1
ATOM 2137 C CA . GLN A 1 303 ? -27.965 -26.052 42.411 1.00 62.78 303 GLN A CA 1
ATOM 2138 C C . GLN A 1 303 ? -29.022 -26.899 41.693 1.00 62.78 303 GLN A C 1
ATOM 2140 O O . GLN A 1 303 ? -30.171 -26.990 42.126 1.00 62.78 303 GLN A O 1
ATOM 2145 N N . ILE A 1 304 ? -28.632 -27.553 40.594 1.00 61.78 304 ILE A N 1
ATOM 2146 C CA . ILE A 1 304 ? -29.487 -28.539 39.921 1.00 61.78 304 ILE A CA 1
ATOM 2147 C C . ILE A 1 304 ? -29.488 -29.814 40.767 1.00 61.78 304 ILE A C 1
ATOM 2149 O O . ILE A 1 304 ? -28.557 -30.620 40.714 1.00 61.78 304 ILE A O 1
ATOM 2153 N N . ILE A 1 305 ? -30.537 -30.003 41.562 1.00 55.91 305 ILE A N 1
ATOM 2154 C CA . ILE A 1 305 ? -30.739 -31.233 42.325 1.00 55.91 305 ILE A CA 1
ATOM 2155 C C . ILE A 1 305 ? -31.257 -32.308 41.349 1.00 55.91 305 ILE A C 1
ATOM 2157 O O . ILE A 1 305 ? -32.301 -32.144 40.726 1.00 55.91 305 ILE A O 1
ATOM 2161 N N . ASN A 1 306 ? -30.518 -33.417 41.215 1.00 53.81 306 ASN A N 1
ATOM 2162 C CA . ASN A 1 306 ? -30.886 -34.640 40.476 1.00 53.81 306 ASN A CA 1
ATOM 2163 C C . ASN A 1 306 ? -30.884 -34.631 38.935 1.00 53.81 306 ASN A C 1
ATOM 2165 O O . ASN A 1 306 ? -31.703 -35.328 38.345 1.00 53.81 306 ASN A O 1
ATOM 2169 N N . GLY A 1 307 ? -29.959 -33.942 38.254 1.00 53.69 307 GLY A N 1
ATOM 2170 C CA . GLY A 1 307 ? -29.612 -34.238 36.841 1.00 53.69 307 GLY A CA 1
ATOM 2171 C C . GLY A 1 307 ? -30.753 -34.181 35.803 1.00 53.69 307 GLY A C 1
ATOM 2172 O O . GLY A 1 307 ? -30.545 -34.516 34.640 1.00 53.69 307 GLY A O 1
ATOM 2173 N N . SER A 1 308 ? -31.949 -33.755 36.205 1.00 52.75 308 SER A N 1
ATOM 2174 C CA . SER A 1 308 ? -33.117 -33.531 35.368 1.00 52.75 308 SER A CA 1
ATOM 2175 C C . SER A 1 308 ? -33.308 -32.024 35.290 1.00 52.75 308 SER A C 1
ATOM 2177 O O . SER A 1 308 ? -33.208 -31.341 36.308 1.00 52.75 308 SER A O 1
ATOM 2179 N N . GLY A 1 309 ? -33.562 -31.490 34.097 1.00 55.78 309 GLY A N 1
ATOM 2180 C CA . GLY A 1 309 ? -33.764 -30.055 33.853 1.00 55.78 309 GLY A CA 1
ATOM 2181 C C . GLY A 1 309 ? -35.044 -29.473 34.471 1.00 55.78 309 GLY A C 1
ATOM 2182 O O . GLY A 1 309 ? -35.600 -28.524 33.929 1.00 55.78 309 GLY A O 1
ATOM 2183 N N . THR A 1 310 ? -35.534 -30.047 35.570 1.00 53.56 310 THR A N 1
ATOM 2184 C CA . THR A 1 310 ? -36.754 -29.644 36.266 1.00 53.56 310 THR A CA 1
ATOM 2185 C C . THR A 1 310 ? -36.364 -28.957 37.569 1.00 53.56 310 THR A C 1
ATOM 2187 O O . THR A 1 310 ? -35.955 -29.602 38.532 1.00 53.56 310 THR A O 1
ATOM 2190 N N . VAL A 1 311 ? -36.471 -27.627 37.594 1.00 51.84 311 VAL A N 1
ATOM 2191 C CA . VAL A 1 311 ? -36.217 -26.804 38.783 1.00 51.84 311 VAL A CA 1
ATOM 2192 C C . VAL A 1 311 ? -37.442 -26.899 39.691 1.00 51.84 311 VAL A C 1
ATOM 2194 O O . VAL A 1 311 ? -38.352 -26.079 39.628 1.00 51.84 311 VAL A O 1
ATOM 2197 N N . THR A 1 312 ? -37.535 -27.952 40.494 1.00 48.69 312 THR A N 1
ATOM 2198 C CA . THR A 1 312 ? -38.559 -28.048 41.542 1.00 48.69 312 THR A CA 1
ATOM 2199 C C . THR A 1 312 ? -37.839 -28.268 42.867 1.00 48.69 312 THR A C 1
ATOM 2201 O O . THR A 1 312 ? -37.481 -29.392 43.201 1.00 48.69 312 THR A O 1
ATOM 2204 N N . GLY A 1 313 ? -37.559 -27.169 43.579 1.00 54.72 313 GLY A N 1
ATOM 2205 C CA . GLY A 1 313 ? -36.873 -27.173 44.881 1.00 54.72 313 GLY A CA 1
ATOM 2206 C C . GLY A 1 313 ? -35.354 -26.939 44.856 1.00 54.72 313 GLY A C 1
ATOM 2207 O O . GLY A 1 313 ? -34.671 -27.385 45.770 1.00 54.72 313 GLY A O 1
ATOM 2208 N N . GLY A 1 314 ? -34.805 -26.291 43.821 1.00 58.06 314 GLY A N 1
ATOM 2209 C CA . GLY A 1 314 ? -33.386 -25.913 43.796 1.00 58.06 314 GLY A CA 1
ATOM 2210 C C . GLY A 1 314 ? -33.094 -24.727 44.720 1.00 58.06 314 GLY A C 1
ATOM 2211 O O . GLY A 1 314 ? -33.829 -23.743 44.695 1.00 58.06 314 GLY A O 1
ATOM 2212 N N . VAL A 1 315 ? -32.018 -24.813 45.506 1.00 64.19 315 VAL A N 1
ATOM 2213 C CA . VAL A 1 315 ? -31.494 -23.683 46.289 1.00 64.19 315 VAL A CA 1
ATOM 2214 C C . VAL A 1 315 ? -30.882 -22.665 45.325 1.00 64.19 315 VAL A C 1
ATOM 2216 O O . VAL A 1 315 ? -30.084 -23.035 44.456 1.00 64.19 315 VAL A O 1
ATOM 2219 N N . VAL A 1 316 ? -31.271 -21.397 45.472 1.00 68.31 316 VAL A N 1
ATOM 2220 C CA . VAL A 1 316 ? -30.672 -20.266 44.753 1.00 68.31 316 VAL A CA 1
ATOM 2221 C C . VAL A 1 316 ? -29.780 -19.508 45.727 1.00 68.31 316 VAL A C 1
ATOM 2223 O O . VAL A 1 316 ? -30.272 -18.854 46.646 1.00 68.31 316 VAL A O 1
ATOM 2226 N N . ASP A 1 317 ? -28.469 -19.580 45.512 1.00 76.88 317 ASP A N 1
ATOM 2227 C CA . ASP A 1 317 ? -27.508 -18.775 46.261 1.00 76.88 317 ASP A CA 1
ATOM 2228 C C . ASP A 1 317 ? -27.185 -17.507 45.477 1.00 76.88 317 ASP A C 1
ATOM 2230 O O . ASP A 1 317 ? -26.775 -17.572 44.318 1.00 76.88 317 ASP A O 1
ATOM 2234 N N . LEU A 1 318 ? -27.336 -16.344 46.111 1.00 82.00 318 LEU A N 1
ATOM 2235 C CA . LEU A 1 318 ? -26.875 -15.080 45.547 1.00 82.00 318 LEU A CA 1
ATOM 2236 C C . LEU A 1 318 ? -25.438 -14.818 45.991 1.00 82.00 318 LEU A C 1
ATOM 2238 O O . LEU A 1 318 ? -25.109 -14.882 47.178 1.00 82.00 318 LEU A O 1
ATOM 2242 N N . TRP A 1 319 ? -24.595 -14.453 45.036 1.00 83.94 319 TRP A N 1
ATOM 2243 C CA . TRP A 1 319 ? -23.192 -14.126 45.233 1.00 83.94 319 TRP A CA 1
ATOM 2244 C C . TRP A 1 319 ? -22.923 -12.712 44.739 1.00 83.94 319 TRP A C 1
ATOM 2246 O O . TRP A 1 319 ? -23.406 -12.305 43.685 1.00 83.94 319 TRP A O 1
ATOM 2256 N N . THR A 1 320 ? -22.120 -11.961 45.485 1.00 86.19 320 THR A N 1
ATOM 2257 C CA . THR A 1 320 ? -21.506 -10.742 44.965 1.00 86.19 320 THR A CA 1
ATOM 2258 C C . THR A 1 320 ? -20.223 -11.139 44.260 1.00 86.19 320 THR A C 1
ATOM 2260 O O . THR A 1 320 ? -19.286 -11.638 44.883 1.00 86.19 320 THR A O 1
ATOM 2263 N N . VAL A 1 321 ? -20.180 -10.909 42.955 1.00 85.62 321 VAL A N 1
ATOM 2264 C CA . VAL A 1 321 ? -18.962 -11.030 42.163 1.00 85.62 321 VAL A CA 1
ATOM 2265 C C . VAL A 1 321 ? -18.367 -9.638 42.050 1.00 85.62 321 VAL A C 1
ATOM 2267 O O . VAL A 1 321 ? -19.007 -8.740 41.507 1.00 85.62 321 VAL A O 1
ATOM 2270 N N . SER A 1 322 ? -17.162 -9.445 42.578 1.00 84.94 322 SER A N 1
ATOM 2271 C CA . SER A 1 322 ? -16.409 -8.201 42.400 1.00 84.94 322 SER A CA 1
ATOM 2272 C C . SER A 1 322 ? -15.301 -8.425 41.382 1.00 84.94 322 SER A C 1
ATOM 2274 O O . SER A 1 322 ? -14.492 -9.339 41.547 1.00 84.94 322 SER A O 1
ATOM 2276 N N . LEU A 1 323 ? -15.280 -7.591 40.343 1.00 77.19 323 LEU A N 1
ATOM 2277 C CA . LEU A 1 323 ? -14.316 -7.664 39.246 1.00 77.19 323 LEU A CA 1
ATOM 2278 C C . LEU A 1 323 ? -13.172 -6.675 39.490 1.00 77.19 323 LEU A C 1
ATOM 2280 O O . LEU A 1 323 ? -13.416 -5.507 39.804 1.00 77.19 323 LEU A O 1
ATOM 2284 N N . GLY A 1 324 ? -11.920 -7.113 39.339 1.00 72.69 324 GLY A N 1
ATOM 2285 C CA . GLY A 1 324 ? -10.761 -6.258 39.619 1.00 72.69 324 GLY A CA 1
ATOM 2286 C C . GLY A 1 324 ? -9.412 -6.876 39.251 1.00 72.69 324 GLY A C 1
ATOM 2287 O O . GLY A 1 324 ? -9.325 -7.766 38.416 1.00 72.69 324 GLY A O 1
ATOM 2288 N N . ALA A 1 325 ? -8.325 -6.409 39.882 1.00 71.50 325 ALA A N 1
ATOM 2289 C CA . ALA A 1 325 ? -6.995 -7.021 39.716 1.00 71.50 325 ALA A CA 1
ATOM 2290 C C . ALA A 1 325 ? -6.940 -8.469 40.244 1.00 71.50 325 ALA A C 1
ATOM 2292 O O . ALA A 1 325 ? -6.065 -9.253 39.881 1.00 71.50 325 ALA A O 1
ATOM 2293 N N . SER A 1 326 ? -7.874 -8.819 41.124 1.00 77.25 326 SER A N 1
ATOM 2294 C CA . SER A 1 326 ? -8.196 -10.185 41.506 1.00 77.25 326 SER A CA 1
ATOM 2295 C C . SER A 1 326 ? -9.703 -10.254 41.675 1.00 77.25 326 SER A C 1
ATOM 2297 O O . SER A 1 326 ? -10.269 -9.489 42.459 1.00 77.25 326 SER A O 1
ATOM 2299 N N . ASP A 1 327 ? -10.339 -11.137 40.917 1.00 82.75 327 ASP A N 1
ATOM 2300 C CA . ASP A 1 327 ? -11.776 -11.339 41.018 1.00 82.75 327 ASP A CA 1
ATOM 2301 C C . ASP A 1 327 ? -12.093 -12.034 42.343 1.00 82.75 327 ASP A C 1
ATOM 2303 O O . ASP A 1 327 ? -11.389 -12.952 42.773 1.00 82.75 327 ASP A O 1
ATOM 2307 N N . THR A 1 328 ? -13.148 -11.580 43.013 1.00 84.81 328 THR A N 1
ATOM 2308 C CA . THR A 1 328 ? -13.603 -12.175 44.274 1.00 84.81 328 THR A CA 1
ATOM 2309 C C . THR A 1 328 ? -15.074 -12.526 44.186 1.00 84.81 328 THR A C 1
ATOM 2311 O O . THR A 1 328 ? -15.865 -11.827 43.552 1.00 84.81 328 THR A O 1
ATOM 2314 N N . ILE A 1 329 ? -15.431 -13.633 44.828 1.00 85.69 329 ILE A N 1
ATOM 2315 C CA . ILE A 1 329 ? -16.799 -14.128 44.912 1.00 85.69 329 ILE A CA 1
ATOM 2316 C C . ILE A 1 329 ? -17.121 -14.252 46.397 1.00 85.69 329 ILE A C 1
ATOM 2318 O O . ILE A 1 329 ? -16.465 -15.010 47.114 1.00 85.69 329 ILE A O 1
ATOM 2322 N N . THR A 1 330 ? -18.095 -13.481 46.871 1.00 86.12 330 THR A N 1
ATOM 2323 C CA . THR A 1 330 ? -18.529 -13.495 48.272 1.00 86.12 330 THR A CA 1
ATOM 2324 C C . THR A 1 330 ? -20.022 -13.803 48.365 1.00 86.12 330 THR A C 1
ATOM 2326 O O . THR A 1 330 ? -20.789 -13.346 47.515 1.00 86.12 330 THR A O 1
ATOM 2329 N N . PRO A 1 331 ? -20.471 -14.588 49.361 1.00 82.38 331 PRO A N 1
ATOM 2330 C CA . PRO A 1 331 ? -21.895 -14.846 49.545 1.00 82.38 331 PRO A CA 1
ATOM 2331 C C . PRO A 1 331 ? -22.633 -13.525 49.781 1.00 82.38 331 PRO A C 1
ATOM 2333 O O . PRO A 1 331 ? -22.244 -12.752 50.656 1.00 82.38 331 PRO A O 1
ATOM 2336 N N . TYR A 1 332 ? -23.683 -13.258 49.003 1.00 79.50 332 TYR A N 1
ATOM 2337 C CA . TYR A 1 332 ? -24.558 -12.104 49.224 1.00 79.50 332 TYR A CA 1
ATOM 2338 C C . TYR A 1 332 ? -25.640 -12.426 50.260 1.00 79.50 332 TYR A C 1
ATOM 2340 O O . TYR A 1 332 ? -25.957 -11.597 51.110 1.00 79.50 332 TYR A O 1
ATOM 2348 N N . SER A 1 333 ? -26.173 -13.648 50.222 1.00 72.69 333 SER A N 1
ATOM 2349 C CA . SER A 1 333 ? -27.142 -14.157 51.192 1.00 72.69 333 SER A CA 1
ATOM 2350 C C . SER A 1 333 ? -26.806 -15.587 51.606 1.00 72.69 333 SER A C 1
ATOM 2352 O O . SER A 1 333 ? -26.153 -16.325 50.872 1.00 72.69 333 SER A O 1
ATOM 2354 N N . THR A 1 334 ? -27.271 -15.998 52.786 1.00 60.00 334 THR A N 1
ATOM 2355 C CA . THR A 1 334 ? -27.316 -17.419 53.153 1.00 60.00 334 THR A CA 1
ATOM 2356 C C . THR A 1 334 ? -28.351 -18.133 52.286 1.00 60.00 334 THR A C 1
ATOM 2358 O O . THR A 1 334 ? -29.419 -17.559 52.062 1.00 60.00 334 THR A O 1
ATOM 2361 N N . ALA A 1 335 ? -28.055 -19.362 51.856 1.00 56.03 335 ALA A N 1
ATOM 2362 C CA . ALA A 1 335 ? -28.967 -20.240 51.124 1.00 56.03 335 ALA A CA 1
ATOM 2363 C C . ALA A 1 335 ? -30.403 -20.160 51.663 1.00 56.03 335 ALA A C 1
ATOM 2365 O O . ALA A 1 335 ? -30.639 -20.428 52.845 1.00 56.03 335 ALA A O 1
ATOM 2366 N N . GLN A 1 336 ? -31.352 -19.768 50.810 1.00 53.19 336 GLN A N 1
ATOM 2367 C CA . GLN A 1 336 ? -32.777 -19.813 51.134 1.00 53.19 336 GLN A CA 1
ATOM 2368 C C . GLN A 1 336 ? -33.400 -21.023 50.430 1.00 53.19 336 GLN A C 1
ATOM 2370 O O . GLN A 1 336 ? -33.236 -21.191 49.221 1.00 53.19 336 GLN A O 1
ATOM 2375 N N . LEU A 1 337 ? -34.033 -21.887 51.232 1.00 50.16 337 LEU A N 1
ATOM 2376 C CA . LEU A 1 337 ? -34.789 -23.071 50.808 1.00 50.16 337 LEU A CA 1
ATOM 2377 C C . LEU A 1 337 ? -36.171 -22.685 50.275 1.00 50.16 337 LEU A C 1
ATOM 2379 O O . LEU A 1 337 ? -36.795 -21.789 50.890 1.00 50.16 337 LEU A O 1
#

Sequence (337 aa):
MTACNGGGAAAPRLPGTGTGGGQTVQSASATFTFTFPKDTGSAKTRRPKYISSATKSISLQVTDTKNHGNGTDIYANVPAALKAVQFVNFANLTGNPNIPGQCGSDPSNAGNFKCTALFLLPVGDDTITMKSWDANGATGNILSENQTTVTTVQGFGNSFAITLDANANVMTVGATSGFCAGSFTVSPGQTVPTVGTAPITFSVSFTDLAGKTIVNPGEPTLKIGGSSTSGTVIGTGGNVNFNINQSTQTFTLSATTNNTSATIPLTAVPPNAGDGLSFSKSLSFTYQSGPGLPASFLADAQQIINGSGTVTGGVVDLWTVSLGASDTITPYSTAQL

Radius of gyration: 32.69 Å; Cα contacts (8 Å, |Δi|>4): 782; chains: 1; bounding box: 101×64×85 Å

Solvent-accessible surface area (backbone atoms only — not comparable to full-atom values): 19074 Å² total; per-residue (Å²): 138,86,86,91,85,89,79,87,74,80,73,88,77,75,84,74,95,68,86,87,67,84,77,68,55,76,68,48,86,38,78,45,74,49,72,41,46,50,59,90,61,91,60,62,62,44,45,30,72,44,59,57,81,62,52,29,12,37,35,42,35,42,33,66,47,76,83,71,81,76,91,66,71,75,47,81,78,48,56,68,84,64,71,34,78,44,74,51,61,23,38,40,63,77,44,59,33,88,41,72,60,22,13,6,65,21,91,92,42,76,64,21,34,20,31,19,38,72,48,60,53,62,75,40,51,31,36,38,38,40,37,31,10,56,24,58,58,67,73,54,54,68,48,24,31,25,39,47,78,45,75,39,62,85,97,56,92,82,84,85,86,85,64,38,32,59,34,55,68,45,80,47,40,29,32,64,47,48,64,96,42,65,71,45,76,61,52,74,73,35,74,50,49,34,56,12,43,60,70,36,46,30,43,50,49,37,20,28,86,86,68,30,31,46,37,81,64,57,40,58,44,55,25,51,83,82,35,60,46,58,53,74,42,78,31,52,75,31,37,34,38,36,41,43,42,72,94,73,35,29,37,36,42,27,32,75,26,59,46,12,38,28,72,44,52,36,35,36,33,50,64,56,88,75,28,74,65,81,43,72,50,76,45,40,30,32,43,32,21,34,64,52,80,63,62,56,47,82,45,77,48,72,49,76,68,78,93,48,101,62,87,78,86,51,42,54,33,42,27,37,38,34,59,63,103,66,71,45,78,43,79,67,50,78,76,50,127

Secondary structure (DSSP, 8-state):
--------PPPPPPPP--SSS------EEEEEEEEEE---S--SEE-TTS--TT--EEEEEEEESTTSSS---TTTTS-TTTSS-EEEEE--S-S-TTSTTEEEE-TT-TTEEEEEEEEEEPSEEEEEEEEEESSGGG-S-EEEEEEEEEEE-TTS--------EE-EEEEEEEES--TT--SEEEPTT-EEEESTT--EEEEEEEEETTSPEE-SSSPPEEEETTBSSEEEEE-BSSEEEEEEEGGGTEEEEEESSTT-EEEEEEEEE-SSTTSS----EEEEEEEEE-PPPPSEEEEEEE--TTSSS--SS--EEEEEEE-SSS-EEEESS--B-

pLDDT: mean 75.64, std 18.53, range [26.31, 98.06]

Foldseek 3Di:
DDDDDDDDDDDPDDDDDDPDDQPQQDQDKDKDKDKAFADPDPALEDEQRHDDPLFFKKKKKKADPVVPDDPDPSNPPPPVVQNDIDMAMQQGQPDDQVDANHKYQDPVHNRMIMHIHIHRDGAFKMKMKMFTASHGRPPHDTQWIFIDIDGHDPPDDDDDDDGTAGQWDDKWKWWCDAPPDGIDTDAFAAEGEHAWFDKIKMAMWTAGPVSRTYAPPKFFQKDKPRDRAWDWFDWPPFIWTKGADPNRRMMMIGTPGAFTKGKIWMWTHTPDPRGPHPDIDIGIYIYTHHYHDPQKDKDWDWDDPPPDPDPDDTWIWIWIWGDDPDIDIHTPDDTDD

Nearest PDB structures (foldseek):
  7sqc-assembly1_O1  TM=3.557E-01  e=6.200E-02  Chlamydomonas reinhardtii
  1osp-assembly1_H  TM=2.752E-01  e=6.522E-02  Mus musculus
  5o4g-assembly1_B  TM=2.757E-01  e=7.984E-02  Homo sapiens
  5zv3-assembly1_H  TM=2.301E-01  e=1.081E-01  Homo sapiens
  8rro-assembly7_f  TM=4.100E-01  e=2.484E+00  Homo sapiens